Protein AF-A0A178Y9Q8-F1 (afdb_monomer)

Organism: Sinorhizobium saheli (NCBI:txid36856)

Nearest PDB structures (foldseek):
  1qlr-assembly2_D  TM=2.388E-01  e=1.045E-02  Homo sapiens
  2j71-assembly1_A  TM=4.872E-01  e=4.968E+00  Thermotoga maritima
  4hwu-assembly1_A  TM=3.521E-01  e=2.590E+00  Mus musculus
  6nnx-assembly1_A  TM=2.431E-01  e=9.042E-01  Homo sapiens
  6ej5-assembly1_A  TM=3.768E-01  e=6.711E+00  Homo sapiens

Foldseek 3Di:
DDWDWADQEQQKIWTWADDDPFWTKIFIDGPPDPQDFDPDQVQKWKWFAAQQRDTHTWHWACDPDRRMITTGDDNVRGFKMWMWGDDVPDIGIAMDGDPPHDAFDFDAAPVRKTWFDDPQQWIWGWDDPDQQKIKTFIDHVNHGDFDDDQVQKWKWFAARDGHPHRIDTWDWDDDPDRRIIMTGDNDRHGQWMWMWGDDPPDIGIGIHGID

Structure (mmCIF, N/CA/C/O backbone):
data_AF-A0A178Y9Q8-F1
#
_entry.id   AF-A0A178Y9Q8-F1
#
loop_
_atom_site.group_PDB
_atom_site.id
_atom_site.type_symbol
_atom_site.label_atom_id
_atom_site.label_alt_id
_atom_site.label_comp_id
_atom_site.label_asym_id
_atom_site.label_entity_id
_atom_site.label_seq_id
_atom_site.pdbx_PDB_ins_code
_atom_site.Cartn_x
_atom_site.Cartn_y
_atom_site.Cartn_z
_atom_site.occupancy
_atom_site.B_iso_or_equiv
_atom_site.auth_seq_id
_atom_site.auth_comp_id
_atom_site.auth_asym_id
_atom_site.auth_atom_id
_atom_site.pdbx_PDB_model_num
ATOM 1 N N . MET A 1 1 ? -2.938 6.618 -23.679 1.00 42.50 1 MET A N 1
ATOM 2 C CA . MET A 1 1 ? -2.858 5.690 -22.530 1.00 42.50 1 MET A CA 1
ATOM 3 C C . MET A 1 1 ? -2.325 6.488 -21.360 1.00 42.50 1 MET A C 1
ATOM 5 O O . MET A 1 1 ? -1.328 7.168 -21.557 1.00 42.50 1 MET A O 1
ATOM 9 N N . ASN A 1 2 ? -2.985 6.465 -20.202 1.00 46.91 2 ASN A N 1
ATOM 10 C CA . ASN A 1 2 ? -2.435 7.094 -19.000 1.00 46.91 2 ASN A CA 1
ATOM 11 C C . ASN A 1 2 ? -1.250 6.248 -18.526 1.00 46.91 2 ASN A C 1
ATOM 13 O O . ASN A 1 2 ? -1.445 5.145 -18.024 1.00 46.91 2 ASN A O 1
ATOM 17 N N . THR A 1 3 ? -0.034 6.738 -18.738 1.00 58.59 3 THR A N 1
ATOM 18 C CA . THR A 1 3 ? 1.167 6.210 -18.090 1.00 58.59 3 THR A CA 1
ATOM 19 C C . THR A 1 3 ? 1.149 6.661 -16.639 1.00 58.59 3 THR A C 1
ATOM 21 O O . THR A 1 3 ? 1.104 7.857 -16.351 1.00 58.59 3 THR A O 1
ATOM 24 N N . GLN A 1 4 ? 1.136 5.703 -15.720 1.00 75.06 4 GLN A N 1
ATOM 25 C CA . GLN A 1 4 ? 1.313 5.989 -14.306 1.00 75.06 4 GLN A CA 1
ATOM 26 C C . GLN A 1 4 ? 2.808 6.148 -14.042 1.00 75.06 4 GLN A C 1
ATOM 28 O O . GLN A 1 4 ? 3.559 5.189 -14.218 1.00 75.06 4 GLN A O 1
ATOM 33 N N . SER A 1 5 ? 3.205 7.354 -13.637 1.00 83.19 5 SER A N 1
ATOM 34 C CA . SER A 1 5 ? 4.585 7.685 -13.290 1.00 83.19 5 SER A CA 1
ATOM 35 C C . SER A 1 5 ? 4.768 7.662 -11.778 1.00 83.19 5 SER A C 1
ATOM 37 O O . SER A 1 5 ? 3.952 8.215 -11.037 1.00 83.19 5 SER A O 1
ATOM 39 N N . ILE A 1 6 ? 5.824 7.004 -11.314 1.00 84.81 6 ILE A N 1
ATOM 40 C CA . ILE A 1 6 ? 6.160 6.838 -9.903 1.00 84.81 6 ILE A CA 1
ATOM 41 C C . ILE A 1 6 ? 7.534 7.464 -9.672 1.00 84.81 6 ILE A C 1
ATOM 43 O O . ILE A 1 6 ? 8.532 7.012 -10.229 1.00 84.81 6 ILE A O 1
ATOM 47 N N . HIS A 1 7 ? 7.593 8.499 -8.834 1.00 85.38 7 HIS A N 1
ATOM 48 C CA . HIS A 1 7 ? 8.855 9.130 -8.457 1.00 85.38 7 HIS A CA 1
ATOM 49 C C . HIS A 1 7 ? 9.589 8.265 -7.426 1.00 85.38 7 HIS A C 1
ATOM 51 O O . HIS A 1 7 ? 9.136 8.094 -6.289 1.00 85.38 7 HIS A O 1
ATOM 57 N N . MET A 1 8 ? 10.749 7.734 -7.802 1.00 84.25 8 MET A N 1
ATOM 58 C CA . MET A 1 8 ? 11.536 6.828 -6.962 1.00 84.25 8 MET A CA 1
ATOM 59 C C . MET A 1 8 ? 12.493 7.559 -6.016 1.00 84.25 8 MET A C 1
ATOM 61 O O . MET A 1 8 ? 12.967 6.951 -5.066 1.00 84.25 8 MET A O 1
ATOM 65 N N . GLY A 1 9 ? 12.703 8.865 -6.194 1.00 78.31 9 GLY A N 1
ATOM 66 C CA . GLY A 1 9 ? 13.674 9.656 -5.427 1.00 78.31 9 GLY A CA 1
ATOM 67 C C . GLY A 1 9 ? 14.801 10.161 -6.327 1.00 78.31 9 GLY A C 1
ATOM 68 O O . GLY A 1 9 ? 15.034 9.594 -7.389 1.00 78.31 9 GLY A O 1
ATOM 69 N N . HIS A 1 10 ? 15.477 11.244 -5.928 1.00 76.31 10 HIS A N 1
ATOM 70 C CA . HIS A 1 10 ? 16.664 11.779 -6.622 1.00 76.31 10 HIS A CA 1
ATOM 71 C C . HIS A 1 10 ? 16.493 12.008 -8.142 1.00 76.31 10 HIS A C 1
ATOM 73 O O . HIS A 1 10 ? 17.442 11.867 -8.905 1.00 76.31 10 HIS A O 1
ATOM 79 N N . GLY A 1 11 ? 15.279 12.344 -8.595 1.00 79.25 11 GLY A N 1
ATOM 80 C CA . GLY A 1 11 ? 14.977 12.555 -10.014 1.00 79.25 11 GLY A CA 1
ATOM 81 C C . GLY A 1 11 ? 14.819 11.278 -10.850 1.00 79.25 11 GLY A C 1
ATOM 82 O O . GLY A 1 11 ? 14.641 11.396 -12.062 1.00 79.25 11 GLY A O 1
ATOM 83 N N . GLN A 1 12 ? 14.860 10.086 -10.237 1.00 86.62 12 GLN A N 1
ATOM 84 C CA . GLN A 1 12 ? 14.529 8.821 -10.893 1.00 86.62 12 GLN A CA 1
ATOM 85 C C . GLN A 1 12 ? 13.007 8.627 -10.944 1.00 86.62 12 GLN A C 1
ATOM 87 O O . GLN A 1 12 ? 12.313 8.734 -9.928 1.00 86.62 12 GLN A O 1
ATOM 92 N N . MET A 1 13 ? 12.503 8.277 -12.124 1.00 89.50 13 MET A N 1
ATOM 93 C CA . MET A 1 13 ? 11.100 7.975 -12.386 1.00 89.50 13 MET A CA 1
ATOM 94 C C . MET A 1 13 ? 10.949 6.542 -12.884 1.00 89.50 13 MET A C 1
ATOM 96 O O . MET A 1 13 ? 11.817 6.015 -13.587 1.00 89.50 13 MET A O 1
ATOM 100 N N . VAL A 1 14 ? 9.821 5.931 -12.539 1.00 91.25 14 VAL A N 1
ATOM 101 C CA . VAL A 1 14 ? 9.381 4.653 -13.090 1.00 91.25 14 VAL A CA 1
ATOM 102 C C . VAL A 1 14 ? 8.002 4.821 -13.699 1.00 91.25 14 VAL A C 1
ATOM 104 O O . VAL A 1 14 ? 7.041 5.131 -12.997 1.00 91.25 14 VAL A O 1
ATOM 107 N N . ASP A 1 15 ? 7.902 4.576 -14.998 1.00 91.38 15 ASP A N 1
ATOM 108 C CA . ASP A 1 15 ? 6.649 4.609 -15.738 1.00 91.38 15 ASP A CA 1
ATOM 109 C C . ASP A 1 15 ? 6.182 3.191 -16.046 1.00 91.38 15 ASP A C 1
ATOM 111 O O . ASP A 1 15 ? 6.948 2.361 -16.539 1.00 91.38 15 ASP A O 1
ATOM 115 N N . ILE A 1 16 ? 4.903 2.913 -15.808 1.00 89.19 16 ILE A N 1
ATOM 116 C CA . ILE A 1 16 ? 4.306 1.652 -16.249 1.00 89.19 16 ILE A CA 1
ATOM 117 C C . ILE A 1 16 ? 3.908 1.783 -17.723 1.00 89.19 16 ILE A C 1
ATOM 119 O O . ILE A 1 16 ? 3.068 2.616 -18.078 1.00 89.19 16 ILE A O 1
ATOM 123 N N . VAL A 1 17 ? 4.506 0.957 -18.583 1.00 86.31 17 VAL A N 1
ATOM 124 C CA . VAL A 1 17 ? 4.325 0.973 -20.042 1.00 86.31 17 VAL A CA 1
ATOM 125 C C . VAL A 1 17 ? 3.986 -0.422 -20.576 1.00 86.31 17 VAL A C 1
ATOM 127 O O . VAL A 1 17 ? 4.225 -1.432 -19.924 1.00 86.31 17 VAL A O 1
ATOM 130 N N . GLY A 1 18 ? 3.401 -0.497 -21.776 1.00 75.06 18 GLY A N 1
ATOM 131 C CA . GLY A 1 18 ? 3.222 -1.775 -22.481 1.00 75.06 18 GLY A CA 1
ATOM 132 C C . GLY A 1 18 ? 2.390 -2.817 -21.723 1.00 75.06 18 GLY A C 1
ATOM 133 O O . GLY A 1 18 ? 2.792 -3.973 -21.631 1.00 75.06 18 GLY A O 1
ATOM 134 N N . VAL A 1 19 ? 1.244 -2.417 -21.161 1.00 74.56 19 VAL A N 1
ATOM 135 C CA . VAL A 1 19 ? 0.346 -3.329 -20.435 1.00 74.56 19 VAL A CA 1
ATOM 136 C C . VAL A 1 19 ? -0.296 -4.316 -21.413 1.00 74.56 19 VAL A C 1
ATOM 138 O O . VAL A 1 19 ? -1.005 -3.926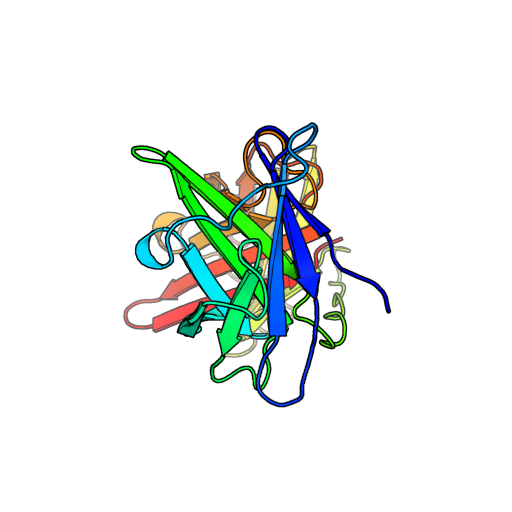 -22.340 1.00 74.56 19 VAL A O 1
ATOM 141 N N . THR A 1 20 ? -0.056 -5.602 -21.189 1.00 68.75 20 THR A N 1
ATOM 142 C CA . THR A 1 20 ? -0.650 -6.730 -21.913 1.00 68.75 20 THR A CA 1
ATOM 143 C C . THR A 1 20 ? -1.410 -7.619 -20.933 1.00 68.75 20 THR A C 1
ATOM 145 O O . THR A 1 20 ? -1.208 -7.531 -19.724 1.00 68.75 20 THR A O 1
ATOM 148 N N . GLY A 1 21 ? -2.244 -8.535 -21.432 1.00 65.44 21 GLY A N 1
ATOM 149 C CA . GLY A 1 21 ? -2.950 -9.491 -20.567 1.00 65.44 21 GLY A CA 1
ATOM 150 C C . GLY A 1 21 ? -2.032 -10.410 -19.742 1.00 65.44 21 GLY A C 1
ATOM 151 O O . GLY A 1 21 ? -2.501 -11.031 -18.800 1.00 65.44 21 GLY A O 1
ATOM 152 N N . SER A 1 22 ? -0.737 -10.496 -20.071 1.00 70.94 22 SER A N 1
ATOM 153 C CA . SER A 1 22 ? 0.244 -11.364 -19.398 1.00 70.94 22 SER A CA 1
ATOM 154 C C . SER A 1 22 ? 1.296 -10.623 -18.560 1.00 70.94 22 SER A C 1
ATOM 156 O O . SER A 1 22 ? 2.230 -11.252 -18.061 1.00 70.94 22 SER A O 1
ATOM 158 N N . GLY A 1 23 ? 1.210 -9.294 -18.454 1.00 86.19 23 GLY A N 1
ATOM 159 C CA . GLY A 1 23 ? 2.197 -8.480 -17.744 1.00 86.19 23 GLY A CA 1
ATOM 160 C C . GLY A 1 23 ? 2.348 -7.076 -18.320 1.00 86.19 23 GLY A C 1
ATOM 161 O O . GLY A 1 23 ? 1.617 -6.672 -19.223 1.00 86.19 23 GLY A O 1
ATOM 162 N N . PHE A 1 24 ? 3.320 -6.334 -17.811 1.00 90.81 24 PHE A N 1
ATOM 163 C CA . PHE A 1 24 ? 3.614 -4.958 -18.215 1.00 90.81 24 PHE A CA 1
ATOM 164 C C . PHE A 1 24 ? 5.124 -4.718 -18.181 1.00 90.81 24 PHE A C 1
ATOM 166 O O . PHE A 1 24 ? 5.878 -5.523 -17.636 1.00 90.81 24 PHE A O 1
ATOM 173 N N . GLU A 1 25 ? 5.581 -3.615 -18.759 1.00 93.56 25 GLU A N 1
ATOM 174 C CA . GLU A 1 25 ? 6.957 -3.155 -18.615 1.00 93.56 25 GLU A CA 1
ATOM 175 C C . GLU A 1 25 ? 7.029 -1.958 -17.665 1.00 93.56 25 GLU A C 1
ATOM 177 O O . GLU A 1 25 ? 6.110 -1.143 -17.575 1.00 93.56 25 GLU A O 1
ATOM 182 N N . LEU A 1 26 ? 8.144 -1.851 -16.951 1.00 94.31 26 LEU A N 1
ATOM 183 C CA . LEU A 1 26 ? 8.523 -0.651 -16.219 1.00 94.31 26 LEU A CA 1
ATOM 184 C C . LEU A 1 26 ? 9.637 0.037 -16.999 1.00 94.31 26 LEU A C 1
ATOM 186 O O . LEU A 1 26 ? 10.666 -0.584 -17.268 1.00 94.31 26 LEU A O 1
ATOM 190 N N . ALA A 1 27 ? 9.432 1.298 -17.361 1.00 94.50 27 ALA A N 1
ATOM 191 C CA . ALA A 1 27 ? 10.447 2.150 -17.961 1.00 94.50 27 ALA A CA 1
ATOM 192 C C . ALA A 1 27 ? 11.082 3.028 -16.882 1.00 94.50 27 ALA A C 1
ATOM 194 O O . ALA A 1 27 ? 10.385 3.762 -16.187 1.00 94.50 27 ALA A O 1
ATOM 195 N N . PHE A 1 28 ? 12.402 2.950 -16.756 1.00 94.06 28 PHE A N 1
ATOM 196 C CA . PHE A 1 28 ? 13.183 3.771 -15.842 1.00 94.06 28 PHE A CA 1
ATOM 197 C C . PHE A 1 28 ? 13.736 4.987 -16.577 1.00 94.06 28 PHE A C 1
ATOM 199 O O . PHE A 1 28 ? 14.250 4.873 -17.692 1.00 94.06 28 PHE A O 1
ATOM 206 N N . SER A 1 29 ? 13.676 6.145 -15.932 1.00 93.19 29 SER A N 1
ATOM 207 C CA . SER A 1 29 ? 14.315 7.367 -16.415 1.00 93.19 29 SER A CA 1
ATOM 208 C C . SER A 1 29 ? 14.894 8.178 -15.259 1.00 93.19 29 SER A C 1
ATOM 210 O O . SER A 1 29 ? 14.502 7.998 -14.107 1.00 93.19 29 SER A O 1
ATOM 212 N N . GLU A 1 30 ? 15.845 9.063 -15.557 1.00 90.75 30 GLU A N 1
ATOM 213 C CA . GLU A 1 30 ? 16.401 10.015 -14.595 1.00 90.75 30 GLU A CA 1
ATOM 214 C C . GLU A 1 30 ? 16.537 11.388 -15.262 1.00 90.75 30 GLU A C 1
ATOM 216 O O . GLU A 1 30 ? 16.978 11.498 -16.412 1.00 90.75 30 GLU A O 1
ATOM 221 N N . ALA A 1 31 ? 16.138 12.445 -14.553 1.00 86.25 31 ALA A N 1
ATOM 222 C CA . ALA A 1 31 ? 16.206 13.809 -15.065 1.00 86.25 31 ALA A CA 1
ATOM 223 C C . ALA A 1 31 ? 17.629 14.162 -15.543 1.00 86.25 31 ALA A C 1
ATOM 225 O O . ALA A 1 31 ? 18.609 14.008 -14.819 1.00 86.25 31 ALA A O 1
ATOM 226 N N . GLY A 1 32 ? 17.744 14.642 -16.785 1.00 87.44 32 GLY A N 1
ATOM 227 C CA . GLY A 1 32 ? 19.031 15.003 -17.389 1.00 87.44 32 GLY A CA 1
ATOM 228 C C . GLY A 1 32 ? 19.868 13.828 -17.914 1.00 87.44 32 GLY A C 1
ATOM 229 O O . GLY A 1 32 ? 20.969 14.068 -18.404 1.00 87.44 32 GLY A O 1
ATOM 230 N N . LYS A 1 33 ? 19.367 12.582 -17.870 1.00 89.75 33 LYS A N 1
ATOM 231 C CA . LYS A 1 33 ? 20.049 11.394 -18.419 1.00 89.75 33 LYS A CA 1
ATOM 232 C C . LYS A 1 33 ? 19.222 10.732 -19.534 1.00 89.75 33 LYS A C 1
ATOM 234 O O . LYS A 1 33 ? 18.407 9.857 -19.247 1.00 89.75 33 LYS A O 1
ATOM 239 N N . PRO A 1 34 ? 19.416 11.119 -20.810 1.00 85.12 34 PRO A N 1
ATOM 240 C CA . PRO A 1 34 ? 18.624 10.592 -21.927 1.00 85.12 34 PRO A CA 1
ATOM 241 C C . PRO A 1 34 ? 18.887 9.106 -22.229 1.00 85.12 34 PRO A C 1
ATOM 243 O O . PRO A 1 34 ? 17.964 8.402 -22.628 1.00 85.12 34 PRO A O 1
ATOM 246 N N . ASP A 1 35 ? 20.102 8.612 -21.976 1.00 90.31 35 ASP A N 1
ATOM 247 C CA . ASP A 1 35 ? 20.508 7.219 -22.234 1.00 90.31 35 ASP A CA 1
ATOM 248 C C . ASP A 1 35 ? 20.466 6.353 -20.964 1.00 90.31 35 ASP A C 1
ATOM 250 O O . ASP A 1 35 ? 21.315 5.486 -20.744 1.00 90.31 35 ASP A O 1
ATOM 254 N N . TYR A 1 36 ? 19.504 6.624 -20.077 1.00 91.69 36 TYR A N 1
ATOM 255 C CA . TYR A 1 36 ? 19.373 5.893 -18.820 1.00 91.69 36 TYR A CA 1
ATOM 256 C C . TYR A 1 36 ? 19.137 4.395 -19.065 1.00 91.69 36 TYR A C 1
ATOM 258 O O . TYR A 1 36 ? 18.334 4.005 -19.913 1.00 91.69 36 TYR A O 1
ATOM 266 N N . VAL A 1 37 ? 19.817 3.547 -18.297 1.00 93.75 37 VAL A N 1
ATOM 267 C CA . VAL A 1 37 ? 19.651 2.088 -18.330 1.00 93.75 37 VAL A CA 1
ATOM 268 C C . VAL A 1 37 ? 18.922 1.673 -17.062 1.00 93.75 37 VAL A C 1
ATOM 270 O O . VAL A 1 37 ? 19.176 2.228 -15.994 1.00 93.75 37 VAL A O 1
ATOM 273 N N . ALA A 1 38 ? 18.008 0.708 -17.172 1.00 93.44 38 ALA A N 1
ATOM 274 C CA . ALA A 1 38 ? 17.328 0.178 -16.000 1.00 93.44 38 ALA A CA 1
ATOM 275 C C . ALA A 1 38 ? 18.352 -0.374 -14.988 1.00 93.44 38 ALA A C 1
ATOM 277 O O . ALA A 1 38 ? 19.389 -0.906 -15.404 1.00 93.44 38 ALA A O 1
ATOM 278 N N . PRO A 1 39 ? 18.069 -0.293 -13.675 1.00 93.12 39 PRO A N 1
ATOM 279 C CA . PRO A 1 39 ? 18.899 -0.946 -12.673 1.00 93.12 39 PRO A CA 1
ATOM 280 C C . PRO A 1 39 ? 19.085 -2.448 -12.968 1.00 93.12 39 PRO A C 1
ATOM 282 O O . PRO A 1 39 ? 18.230 -3.063 -13.622 1.00 93.12 39 PRO A O 1
ATOM 285 N N . PRO A 1 40 ? 20.180 -3.063 -12.487 1.00 94.50 40 PRO A N 1
ATOM 286 C CA . PRO A 1 40 ? 20.350 -4.511 -12.496 1.00 94.50 40 PRO A CA 1
ATOM 287 C C . PRO A 1 40 ? 19.096 -5.251 -12.005 1.00 94.50 40 PRO A C 1
ATOM 289 O O . PRO A 1 40 ? 18.426 -4.830 -11.064 1.00 94.50 40 PRO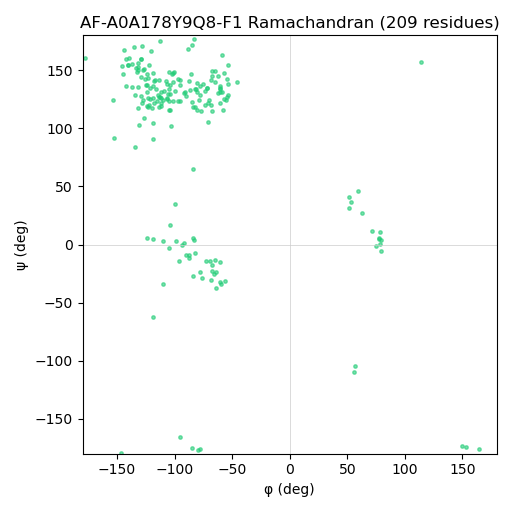 A O 1
ATOM 292 N N . LEU A 1 41 ? 18.753 -6.370 -12.652 1.00 95.56 41 LEU A N 1
ATOM 293 C CA . LEU A 1 41 ? 17.501 -7.089 -12.365 1.00 95.56 41 LEU A CA 1
ATOM 294 C C . LEU A 1 41 ? 17.426 -7.580 -10.912 1.00 95.56 41 LEU A C 1
ATOM 296 O O . LEU A 1 41 ? 16.350 -7.627 -10.321 1.00 95.56 41 LEU A O 1
ATOM 300 N N . ASP A 1 42 ? 18.566 -7.927 -10.325 1.00 94.19 42 ASP A N 1
ATOM 301 C CA . ASP A 1 42 ? 18.702 -8.348 -8.935 1.00 94.19 42 ASP A CA 1
ATOM 302 C C . ASP A 1 42 ? 18.547 -7.198 -7.927 1.00 94.19 42 ASP A C 1
ATOM 304 O O . ASP A 1 42 ? 18.254 -7.471 -6.759 1.00 94.19 42 ASP A O 1
ATOM 308 N N . GLU A 1 43 ? 18.606 -5.942 -8.374 1.00 94.44 43 GLU A N 1
ATOM 309 C CA . GLU A 1 43 ? 18.299 -4.741 -7.587 1.00 94.44 43 GLU A CA 1
ATOM 310 C C . GLU A 1 43 ? 16.821 -4.329 -7.661 1.00 94.44 43 GLU A C 1
ATOM 312 O O . GLU A 1 43 ? 16.382 -3.467 -6.901 1.00 94.44 43 GLU A O 1
ATOM 317 N N . ILE A 1 44 ? 16.027 -4.947 -8.538 1.00 95.38 44 ILE A N 1
ATOM 318 C CA . ILE A 1 44 ? 14.615 -4.604 -8.722 1.00 95.38 44 ILE A CA 1
ATOM 319 C C . ILE A 1 44 ? 13.740 -5.685 -8.088 1.00 95.38 44 ILE A C 1
ATOM 321 O O . ILE A 1 44 ? 13.894 -6.884 -8.335 1.00 95.38 44 ILE A O 1
ATOM 325 N N . ARG A 1 45 ? 12.785 -5.272 -7.258 1.00 95.69 45 ARG A N 1
ATOM 326 C CA . ARG A 1 45 ? 11.690 -6.125 -6.782 1.00 95.69 45 ARG A CA 1
ATOM 327 C C . ARG A 1 45 ? 10.371 -5.458 -7.106 1.00 95.69 45 ARG A C 1
ATOM 329 O O . ARG A 1 45 ? 10.224 -4.247 -6.939 1.00 95.69 45 ARG A O 1
ATOM 336 N N . VAL A 1 46 ? 9.425 -6.259 -7.572 1.00 95.31 46 VAL A N 1
ATOM 337 C CA . VAL A 1 46 ? 8.089 -5.795 -7.910 1.00 95.31 46 VAL A CA 1
ATOM 338 C C . VAL A 1 46 ? 7.090 -6.774 -7.323 1.00 95.31 46 VAL A C 1
ATOM 340 O O . VAL A 1 46 ? 7.210 -7.971 -7.563 1.00 95.31 46 VAL A O 1
ATOM 343 N N . ASP A 1 47 ? 6.107 -6.265 -6.589 1.00 94.38 47 ASP A N 1
ATOM 344 C CA . ASP A 1 47 ? 5.055 -7.074 -5.986 1.00 94.38 47 ASP A CA 1
ATOM 345 C C . ASP A 1 47 ? 3.677 -6.574 -6.427 1.00 94.38 47 ASP A C 1
ATOM 347 O O . ASP A 1 47 ? 3.408 -5.368 -6.428 1.00 94.38 47 ASP A O 1
ATOM 351 N N . ALA A 1 48 ? 2.783 -7.500 -6.758 1.00 92.44 48 ALA A N 1
ATOM 352 C CA . ALA A 1 48 ? 1.356 -7.233 -6.824 1.00 92.44 48 ALA A CA 1
ATOM 353 C C . ALA A 1 48 ? 0.767 -7.285 -5.410 1.00 92.44 48 ALA A C 1
ATOM 355 O O . ALA A 1 48 ? 1.126 -8.141 -4.605 1.00 92.44 48 ALA A O 1
ATOM 356 N N . ILE A 1 49 ? -0.141 -6.366 -5.103 1.00 89.62 49 ILE A N 1
ATOM 357 C CA . ILE A 1 49 ? -0.844 -6.306 -3.823 1.00 89.62 49 ILE A CA 1
ATOM 358 C C . ILE A 1 49 ? -2.337 -6.388 -4.114 1.00 89.62 49 ILE A C 1
ATOM 360 O O . ILE A 1 49 ? -2.864 -5.541 -4.841 1.00 89.62 49 ILE A O 1
ATOM 364 N N . ASP A 1 50 ? -3.009 -7.402 -3.577 1.00 88.00 50 ASP A N 1
ATOM 365 C CA . ASP A 1 50 ? -4.448 -7.606 -3.775 1.00 88.00 50 ASP A CA 1
ATOM 366 C C . ASP A 1 50 ? -5.317 -6.709 -2.872 1.00 88.00 50 ASP A C 1
ATOM 368 O O . ASP A 1 50 ? -4.824 -5.831 -2.158 1.00 88.00 50 ASP A O 1
ATOM 372 N N . ASP A 1 51 ? -6.637 -6.884 -2.942 1.00 82.25 51 ASP A N 1
ATOM 373 C CA . ASP A 1 51 ? -7.611 -6.127 -2.145 1.00 82.25 51 ASP A CA 1
ATOM 374 C C . ASP A 1 51 ? -7.555 -6.432 -0.640 1.00 82.25 51 ASP A C 1
ATOM 376 O O . ASP A 1 51 ? -7.913 -5.583 0.181 1.00 82.25 51 ASP A O 1
ATOM 380 N N . LYS A 1 52 ? -7.039 -7.603 -0.265 1.00 81.75 52 LYS A N 1
ATOM 381 C CA . LYS A 1 52 ? -6.723 -7.965 1.117 1.00 81.75 52 LYS A CA 1
ATOM 382 C C . LYS A 1 52 ? -5.367 -7.414 1.543 1.00 81.75 52 LYS A C 1
ATOM 384 O O . LYS A 1 52 ? -5.039 -7.460 2.716 1.00 81.75 52 LYS A O 1
ATOM 389 N N . GLY A 1 53 ? -4.576 -6.836 0.647 1.00 80.75 53 GLY A N 1
ATOM 390 C CA . GLY A 1 53 ? -3.241 -6.349 0.969 1.00 80.75 53 GLY A CA 1
ATOM 391 C C . GLY A 1 53 ? -2.182 -7.451 1.045 1.00 80.75 53 GLY A C 1
ATOM 392 O O . GLY A 1 53 ? -1.071 -7.161 1.491 1.00 80.75 53 GLY A O 1
ATOM 393 N N . SER A 1 54 ? -2.493 -8.678 0.613 1.00 85.88 54 SER A N 1
ATOM 394 C CA . SER A 1 54 ? -1.501 -9.744 0.483 1.00 85.88 54 SER A CA 1
ATOM 395 C C . SER A 1 54 ? -0.531 -9.419 -0.650 1.00 85.88 54 SER A C 1
ATOM 397 O O . SER A 1 54 ? -0.912 -8.857 -1.678 1.00 85.88 54 SER A O 1
ATOM 399 N N . VAL A 1 55 ? 0.743 -9.742 -0.429 1.00 88.69 55 VAL A N 1
ATOM 400 C CA . VAL A 1 55 ? 1.854 -9.389 -1.316 1.00 88.69 55 VAL A CA 1
ATOM 401 C C . VAL A 1 55 ? 2.241 -10.605 -2.150 1.00 88.69 55 VAL A C 1
ATOM 403 O O . VAL A 1 55 ? 2.591 -11.649 -1.605 1.00 88.69 55 VAL A O 1
ATOM 406 N N . HIS A 1 56 ? 2.219 -10.443 -3.469 1.00 91.19 56 HIS A N 1
ATOM 407 C CA . HIS A 1 56 ? 2.507 -11.481 -4.453 1.00 91.19 56 HIS A CA 1
ATOM 408 C C . HIS A 1 56 ? 3.720 -11.057 -5.292 1.00 91.19 56 HIS A C 1
ATOM 410 O O . HIS A 1 56 ? 3.586 -10.176 -6.149 1.00 91.19 56 HIS A O 1
ATOM 416 N N . PRO A 1 57 ? 4.912 -11.637 -5.058 1.00 94.12 57 PRO A N 1
ATOM 417 C CA . PRO A 1 57 ? 6.109 -11.286 -5.812 1.00 94.12 57 PRO A CA 1
ATOM 418 C C . PRO A 1 57 ? 5.940 -11.559 -7.308 1.00 94.12 57 PRO A C 1
ATOM 420 O O . PRO A 1 57 ? 5.490 -12.632 -7.714 1.00 94.12 57 PRO A O 1
ATOM 423 N N . LEU A 1 58 ? 6.341 -10.596 -8.134 1.00 94.50 58 LEU A N 1
ATOM 424 C CA . LEU A 1 58 ? 6.328 -10.705 -9.589 1.00 94.50 58 LEU A CA 1
ATOM 425 C C . LEU A 1 58 ? 7.739 -10.983 -10.114 1.00 94.50 58 LEU A C 1
ATOM 427 O O . LEU A 1 58 ? 8.746 -10.510 -9.582 1.00 94.50 58 LEU A O 1
ATOM 431 N N . ALA A 1 59 ? 7.815 -11.743 -11.201 1.00 95.06 59 ALA A N 1
ATOM 432 C CA . ALA A 1 59 ? 9.055 -11.988 -11.913 1.00 95.06 59 ALA A CA 1
ATOM 433 C C . ALA A 1 59 ? 9.469 -10.735 -12.692 1.00 95.06 59 ALA A C 1
ATOM 435 O O . ALA A 1 59 ? 8.670 -10.163 -13.437 1.00 95.06 59 ALA A O 1
ATOM 436 N N . VAL A 1 60 ? 10.739 -10.351 -12.557 1.00 96.50 60 VAL A N 1
ATOM 437 C CA . VAL A 1 60 ? 11.347 -9.224 -13.270 1.00 96.50 60 VAL A CA 1
ATOM 438 C C . VAL A 1 60 ? 12.397 -9.765 -14.233 1.00 96.50 60 VAL A C 1
ATOM 440 O O . VAL A 1 60 ? 13.280 -10.531 -13.852 1.00 96.50 60 VAL A O 1
ATOM 443 N N . THR A 1 61 ? 12.292 -9.383 -15.501 1.00 95.94 61 THR A N 1
ATOM 444 C CA . THR A 1 61 ? 13.196 -9.812 -16.577 1.00 95.94 61 THR A CA 1
ATOM 445 C C . THR A 1 61 ? 13.596 -8.620 -17.440 1.00 95.94 61 THR A C 1
ATOM 447 O O . THR A 1 61 ? 13.043 -7.529 -17.302 1.00 95.94 61 THR A O 1
ATOM 450 N N . ARG A 1 62 ? 14.570 -8.797 -18.339 1.00 95.50 62 ARG A N 1
ATOM 451 C CA . ARG A 1 62 ? 14.961 -7.739 -19.280 1.00 95.50 62 ARG A CA 1
ATOM 452 C C . ARG A 1 62 ? 13.761 -7.330 -20.145 1.00 95.50 62 ARG A C 1
ATOM 454 O O . ARG A 1 62 ? 13.084 -8.198 -20.690 1.00 95.50 62 ARG A O 1
ATOM 461 N N . GLY A 1 63 ? 13.515 -6.027 -20.255 1.00 93.56 63 GLY A N 1
ATOM 462 C CA . GLY A 1 63 ? 12.446 -5.477 -21.086 1.00 93.56 63 GLY A CA 1
ATOM 463 C C . GLY A 1 63 ? 12.850 -5.298 -22.548 1.00 93.56 63 GLY A C 1
ATOM 464 O O . GLY A 1 63 ? 13.947 -5.671 -22.972 1.00 93.56 63 GLY A O 1
ATOM 465 N N . SER A 1 64 ? 11.945 -4.701 -23.319 1.00 92.56 64 SER A N 1
ATOM 466 C CA . SER A 1 64 ? 12.102 -4.429 -24.750 1.00 92.56 64 SER A CA 1
ATOM 467 C C . SER A 1 64 ? 13.232 -3.447 -25.096 1.00 92.56 64 SER A C 1
ATOM 469 O O . SER A 1 64 ? 13.760 -3.476 -26.208 1.00 92.56 64 SER A O 1
ATOM 471 N N . LYS A 1 65 ? 13.620 -2.583 -24.152 1.00 93.12 65 LYS A N 1
ATOM 472 C CA . LYS A 1 65 ? 14.671 -1.560 -24.273 1.00 93.12 65 LYS A CA 1
ATOM 473 C C . LYS A 1 65 ? 15.669 -1.633 -23.108 1.00 93.12 65 LYS A C 1
ATOM 475 O O . LYS A 1 65 ? 15.303 -2.111 -22.033 1.00 93.12 65 LYS A O 1
ATOM 480 N N . PRO A 1 66 ? 16.889 -1.075 -23.255 1.00 95.25 66 PRO A N 1
ATOM 481 C CA . PRO A 1 66 ? 17.861 -0.995 -22.157 1.00 95.25 66 PRO A CA 1
ATOM 482 C C . PRO A 1 66 ? 17.332 -0.289 -20.898 1.00 95.25 66 PRO A C 1
ATOM 484 O O . PRO A 1 66 ? 17.702 -0.651 -19.787 1.00 95.25 66 PRO A O 1
ATOM 487 N N . SER A 1 67 ? 16.438 0.688 -21.061 1.00 94.81 67 SER A N 1
ATOM 488 C CA . SER A 1 67 ? 15.810 1.436 -19.966 1.00 94.81 67 SER A CA 1
ATOM 489 C C . SER A 1 67 ? 14.598 0.737 -19.341 1.00 94.81 67 SER A C 1
ATOM 491 O O . SER A 1 67 ? 13.934 1.319 -18.487 1.00 94.81 67 SER A O 1
ATOM 493 N N . THR A 1 68 ? 14.266 -0.488 -19.759 1.00 95.25 68 THR A N 1
ATOM 494 C CA . THR A 1 68 ? 13.022 -1.163 -19.357 1.00 95.25 68 THR A CA 1
ATOM 495 C C . THR A 1 68 ? 13.251 -2.547 -18.766 1.00 95.25 68 THR A C 1
ATOM 497 O O . THR A 1 68 ? 14.162 -3.274 -19.171 1.00 95.25 68 THR A O 1
ATOM 500 N N . VAL A 1 69 ? 12.353 -2.949 -17.869 1.00 96.00 69 VAL A N 1
ATOM 501 C CA . VAL A 1 69 ? 12.219 -4.336 -17.399 1.00 96.00 69 VAL A CA 1
ATOM 502 C C . VAL A 1 69 ? 10.804 -4.838 -17.646 1.00 96.00 69 VAL A C 1
ATOM 504 O O . VAL A 1 69 ? 9.842 -4.085 -17.506 1.00 96.00 69 VAL A O 1
ATOM 507 N N . ALA A 1 70 ? 10.672 -6.112 -17.997 1.00 94.75 70 ALA A N 1
ATOM 508 C CA . ALA A 1 70 ? 9.384 -6.776 -18.125 1.00 94.75 70 ALA A CA 1
ATOM 509 C C . ALA A 1 70 ? 8.995 -7.426 -16.795 1.00 94.75 70 ALA A C 1
ATOM 511 O O . ALA A 1 70 ? 9.788 -8.160 -16.199 1.00 94.75 70 ALA A O 1
ATOM 512 N N . VAL A 1 71 ? 7.760 -7.179 -16.366 1.00 94.56 71 VAL A N 1
ATOM 513 C CA . VAL A 1 71 ? 7.171 -7.688 -15.127 1.00 94.56 71 VAL A CA 1
ATOM 514 C C . VAL A 1 71 ? 6.050 -8.667 -15.462 1.00 94.56 71 VAL A C 1
ATOM 516 O O . VAL A 1 71 ? 5.145 -8.352 -16.239 1.00 94.56 71 VAL A O 1
ATOM 519 N N . ARG A 1 72 ? 6.114 -9.873 -14.887 1.00 91.31 72 ARG A N 1
ATOM 520 C CA . ARG A 1 72 ? 5.157 -10.965 -15.132 1.00 91.31 72 ARG A CA 1
ATOM 521 C C . ARG A 1 72 ? 4.838 -11.726 -13.849 1.00 91.31 72 ARG A C 1
ATOM 523 O O . ARG A 1 72 ? 5.671 -11.803 -12.955 1.00 91.31 72 ARG A O 1
ATOM 530 N N . GLY A 1 73 ? 3.668 -12.349 -13.782 1.00 84.81 73 GLY A N 1
ATOM 531 C CA . GLY A 1 73 ? 3.270 -13.189 -12.650 1.00 84.81 73 GLY A CA 1
ATOM 532 C C . GLY A 1 73 ? 1.757 -13.243 -12.485 1.00 84.81 73 GLY A C 1
ATOM 533 O O . GLY A 1 73 ? 1.028 -12.713 -13.321 1.00 84.81 73 GLY A O 1
ATOM 534 N N . GLY A 1 74 ? 1.297 -13.891 -11.415 1.00 77.25 74 GLY A N 1
ATOM 535 C CA . GLY A 1 74 ? -0.113 -13.882 -11.039 1.00 77.25 74 GLY A CA 1
ATOM 536 C C . GLY A 1 74 ? -0.525 -12.482 -10.598 1.00 77.25 74 GLY A C 1
ATOM 537 O O . GLY A 1 74 ? -0.014 -11.968 -9.608 1.00 77.25 74 GLY A O 1
ATOM 538 N N . THR A 1 75 ? -1.419 -11.857 -11.357 1.00 76.81 75 THR A N 1
ATOM 539 C CA . THR A 1 75 ? -1.915 -10.497 -11.090 1.00 76.81 75 THR A CA 1
ATOM 540 C C . THR A 1 75 ? -3.420 -10.472 -10.849 1.00 76.81 75 THR A C 1
ATOM 542 O O . THR A 1 75 ? -4.016 -9.402 -10.733 1.00 76.81 75 THR A O 1
ATOM 545 N N . ASP A 1 76 ? -4.049 -11.644 -10.809 1.00 79.38 76 ASP A N 1
ATOM 546 C CA . ASP A 1 76 ? -5.483 -11.780 -10.604 1.00 79.38 76 ASP A CA 1
ATOM 547 C C . ASP A 1 76 ? -5.864 -11.184 -9.247 1.00 79.38 76 ASP A C 1
ATOM 549 O O . ASP A 1 76 ? -5.330 -11.559 -8.206 1.00 79.38 76 ASP A O 1
ATOM 553 N N . GLY A 1 77 ? -6.763 -10.199 -9.269 1.00 81.25 77 GLY A N 1
ATOM 554 C CA . GLY A 1 77 ? -7.190 -9.482 -8.066 1.00 81.25 77 GLY A CA 1
ATOM 555 C C . GLY A 1 77 ? -6.215 -8.411 -7.559 1.00 81.25 77 GLY A C 1
ATOM 556 O O . GLY A 1 77 ? -6.537 -7.738 -6.579 1.00 81.25 77 GLY A O 1
ATOM 557 N N . ALA A 1 78 ? -5.074 -8.190 -8.222 1.00 88.62 78 ALA A N 1
ATOM 558 C CA . ALA A 1 78 ? -4.132 -7.142 -7.842 1.00 88.62 78 ALA A CA 1
ATOM 559 C C . ALA A 1 78 ? -4.773 -5.748 -7.952 1.00 88.62 78 ALA A C 1
ATOM 561 O O . ALA A 1 78 ? -5.369 -5.375 -8.964 1.00 88.62 78 ALA A O 1
ATOM 562 N N . ARG A 1 79 ? -4.634 -4.956 -6.890 1.00 87.75 79 ARG A N 1
ATOM 563 C CA . ARG A 1 79 ? -5.146 -3.582 -6.786 1.00 87.75 79 ARG A CA 1
ATOM 564 C C . ARG A 1 79 ? -4.035 -2.558 -6.786 1.00 87.75 79 ARG A C 1
ATOM 566 O O . ARG A 1 79 ? -4.210 -1.452 -7.299 1.00 87.75 79 ARG A O 1
ATOM 573 N N . ARG A 1 80 ? -2.896 -2.915 -6.199 1.00 88.69 80 ARG A N 1
ATOM 574 C CA . ARG A 1 80 ? -1.746 -2.031 -6.053 1.00 88.69 80 ARG A CA 1
ATOM 575 C C . ARG A 1 80 ? -0.477 -2.738 -6.503 1.00 88.69 80 ARG A C 1
ATOM 577 O O . ARG A 1 80 ? -0.400 -3.962 -6.539 1.00 88.69 80 ARG A O 1
ATOM 584 N N . LEU A 1 81 ? 0.504 -1.940 -6.881 1.00 90.12 81 LEU A N 1
ATOM 585 C CA . LEU A 1 81 ? 1.831 -2.378 -7.278 1.00 90.12 81 LEU A CA 1
ATOM 586 C C . LEU A 1 81 ? 2.829 -1.816 -6.277 1.00 90.12 81 LEU A C 1
ATOM 588 O O . LEU A 1 81 ? 2.760 -0.625 -5.986 1.00 90.12 81 LEU A O 1
ATOM 592 N N . ARG A 1 82 ? 3.760 -2.630 -5.785 1.00 91.31 82 ARG A N 1
ATOM 593 C CA . ARG A 1 82 ? 4.927 -2.176 -5.027 1.00 91.31 82 ARG A CA 1
ATOM 594 C C . ARG A 1 82 ? 6.172 -2.353 -5.875 1.00 91.31 82 ARG A C 1
ATOM 596 O O . ARG A 1 82 ? 6.390 -3.420 -6.432 1.00 91.31 82 ARG A O 1
ATOM 603 N N . ILE A 1 83 ? 6.996 -1.318 -5.947 1.00 92.25 83 ILE A N 1
ATOM 604 C CA . ILE A 1 83 ? 8.285 -1.328 -6.631 1.00 92.25 83 ILE A CA 1
ATOM 605 C C . ILE A 1 83 ? 9.345 -0.981 -5.599 1.00 92.25 83 ILE A C 1
ATOM 607 O O . ILE A 1 83 ? 9.257 0.050 -4.929 1.00 92.25 83 ILE A O 1
ATOM 611 N N . LYS A 1 84 ? 10.348 -1.842 -5.470 1.00 91.94 84 LYS A N 1
ATOM 612 C CA . LYS A 1 84 ? 11.542 -1.592 -4.673 1.00 91.94 84 LYS A CA 1
ATOM 613 C C . LYS A 1 84 ? 12.758 -1.615 -5.586 1.00 91.94 84 LYS A C 1
ATOM 615 O O . LYS A 1 84 ? 12.982 -2.599 -6.286 1.00 91.94 84 LYS A O 1
ATOM 620 N N . VAL A 1 85 ? 13.541 -0.545 -5.536 1.00 91.12 85 VAL A N 1
ATOM 621 C CA . VAL A 1 85 ? 14.832 -0.439 -6.223 1.00 91.12 85 VAL A CA 1
ATOM 622 C C . VAL A 1 85 ? 15.917 -0.324 -5.163 1.00 91.12 85 VAL A C 1
ATOM 624 O O . VAL A 1 85 ? 15.836 0.533 -4.279 1.00 91.12 85 VAL A O 1
ATOM 627 N N . LEU A 1 86 ? 16.885 -1.233 -5.205 1.00 89.69 86 LEU A N 1
ATOM 628 C CA . LEU A 1 86 ? 18.060 -1.216 -4.346 1.00 89.69 86 LEU A CA 1
ATOM 629 C C . LEU A 1 86 ? 19.158 -0.361 -4.992 1.00 89.69 86 LEU A C 1
ATOM 631 O O . LEU A 1 86 ? 19.357 -0.401 -6.196 1.00 89.69 86 LEU A O 1
ATOM 635 N N . HIS A 1 87 ? 19.874 0.400 -4.172 1.00 82.50 87 HIS A N 1
ATOM 636 C CA . HIS A 1 87 ? 20.995 1.248 -4.563 1.00 82.50 87 HIS A CA 1
ATOM 637 C C . HIS A 1 87 ? 22.137 1.045 -3.565 1.00 82.50 87 HIS A C 1
ATOM 639 O O . HIS A 1 87 ? 22.274 1.779 -2.581 1.00 82.50 87 HIS A O 1
ATOM 645 N N . GLY A 1 88 ? 22.945 0.005 -3.781 1.00 80.69 88 GLY A N 1
ATOM 646 C CA . GLY A 1 88 ? 24.017 -0.364 -2.857 1.00 80.69 88 GLY A CA 1
ATOM 647 C C . GLY A 1 88 ? 23.493 -0.610 -1.435 1.00 80.69 88 GLY A C 1
ATOM 648 O O . GLY A 1 88 ? 22.889 -1.642 -1.163 1.00 80.69 88 GLY A O 1
ATOM 649 N N . SER A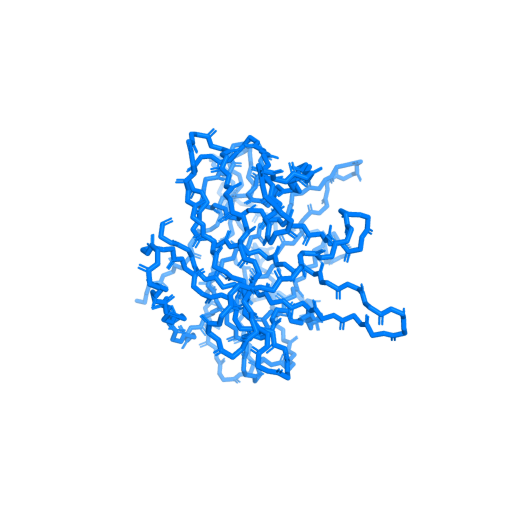 1 89 ? 23.729 0.338 -0.521 1.00 81.31 89 SER A N 1
ATOM 650 C CA . SER A 1 89 ? 23.353 0.239 0.898 1.00 81.31 89 SER A CA 1
ATOM 651 C C . SER A 1 89 ? 21.938 0.718 1.243 1.00 81.31 89 SER A C 1
ATOM 653 O O . SER A 1 89 ? 21.501 0.524 2.377 1.00 81.31 89 SER A O 1
ATOM 655 N N . HIS A 1 90 ? 21.217 1.351 0.315 1.00 83.81 90 HIS A N 1
ATOM 656 C CA . HIS A 1 90 ? 19.869 1.868 0.564 1.00 83.81 90 HIS A CA 1
ATOM 657 C C . HIS A 1 90 ? 18.875 1.388 -0.495 1.00 83.81 90 HIS A C 1
ATOM 659 O O . HIS A 1 90 ? 19.247 0.757 -1.480 1.00 83.81 90 HIS A O 1
ATOM 665 N N . PHE A 1 91 ? 17.586 1.638 -0.272 1.00 86.19 91 PHE A N 1
ATOM 666 C CA . PHE A 1 91 ? 16.536 1.275 -1.216 1.00 86.19 91 PHE A CA 1
ATOM 667 C C . PHE A 1 91 ? 15.408 2.300 -1.217 1.00 86.19 91 PHE A C 1
ATOM 669 O O . PHE A 1 91 ? 15.118 2.936 -0.202 1.00 86.19 91 PHE A O 1
ATOM 676 N N . HIS A 1 92 ? 14.719 2.392 -2.348 1.00 85.69 92 HIS A N 1
ATOM 677 C CA . HIS A 1 92 ? 13.484 3.143 -2.484 1.00 85.69 92 HIS A CA 1
ATOM 678 C C . HIS A 1 92 ? 12.330 2.176 -2.710 1.00 85.69 92 HIS A C 1
ATOM 680 O O . HIS A 1 92 ? 12.317 1.447 -3.697 1.00 85.69 92 HIS A O 1
ATOM 686 N N . THR A 1 93 ? 11.358 2.176 -1.796 1.00 86.94 93 THR A N 1
ATOM 687 C CA . THR A 1 93 ? 10.091 1.453 -1.964 1.00 86.94 93 THR A CA 1
ATOM 688 C C . THR A 1 93 ? 8.995 2.449 -2.301 1.00 86.94 93 THR A C 1
ATOM 690 O O . THR A 1 93 ? 8.831 3.456 -1.603 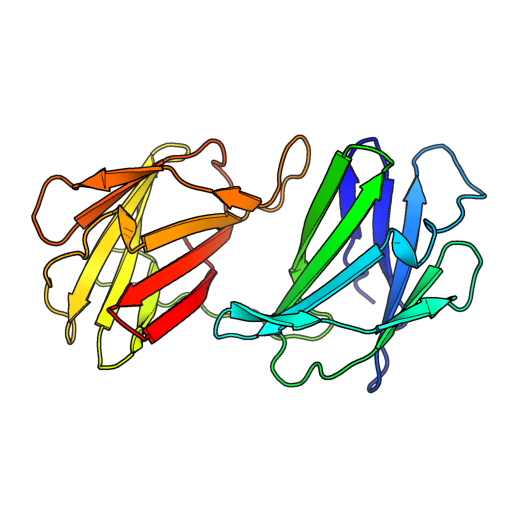1.00 86.94 93 THR A O 1
ATOM 693 N N . ARG A 1 94 ? 8.248 2.167 -3.363 1.00 87.19 94 ARG A N 1
ATOM 694 C CA . ARG A 1 94 ? 7.096 2.947 -3.801 1.00 87.19 94 ARG A CA 1
ATOM 695 C C . ARG A 1 94 ? 5.918 2.032 -4.085 1.00 87.19 94 ARG A C 1
ATOM 697 O O . ARG A 1 94 ? 6.102 0.880 -4.464 1.00 87.19 94 ARG A O 1
ATOM 704 N N . GLU A 1 95 ? 4.714 2.540 -3.886 1.00 87.50 95 GLU A N 1
ATOM 705 C CA . GLU A 1 95 ? 3.478 1.842 -4.190 1.00 87.50 95 GLU A CA 1
ATOM 706 C C . GLU A 1 95 ? 2.547 2.706 -5.041 1.00 87.50 95 GLU A C 1
ATOM 708 O O . GLU A 1 95 ? 2.434 3.913 -4.845 1.00 87.50 95 GLU A O 1
ATOM 713 N N . GLY A 1 96 ? 1.825 2.088 -5.964 1.00 84.94 96 GLY A N 1
ATOM 714 C CA . GLY A 1 96 ? 0.873 2.774 -6.829 1.00 84.94 96 GLY A CA 1
ATOM 715 C C . GLY A 1 96 ? -0.322 1.898 -7.168 1.00 84.94 96 GLY A C 1
ATOM 716 O O . GLY A 1 96 ? -0.409 0.759 -6.712 1.00 84.94 96 GLY A O 1
ATOM 717 N N . ALA A 1 97 ? -1.253 2.424 -7.963 1.00 86.25 97 ALA A N 1
ATOM 718 C CA . ALA A 1 97 ? -2.324 1.607 -8.521 1.00 86.25 97 ALA A CA 1
ATOM 719 C C . ALA A 1 97 ? -1.736 0.514 -9.425 1.00 86.25 97 ALA A C 1
ATOM 721 O O . ALA A 1 97 ? -0.715 0.722 -10.087 1.00 86.25 97 ALA A O 1
ATOM 722 N N . PHE A 1 98 ? -2.364 -0.658 -9.417 1.00 87.69 98 PHE A N 1
ATOM 723 C CA . PHE A 1 98 ? -2.025 -1.717 -10.354 1.00 87.69 98 PHE A CA 1
ATOM 724 C C . PHE A 1 98 ? -2.603 -1.376 -11.744 1.00 87.69 98 PHE A C 1
ATOM 726 O O . PHE A 1 98 ? -3.741 -0.899 -11.819 1.00 87.69 98 PHE A O 1
ATOM 733 N N . PRO A 1 99 ? -1.869 -1.588 -12.854 1.00 83.88 99 PRO A N 1
ATOM 734 C CA . PRO A 1 99 ? -2.343 -1.218 -14.187 1.00 83.88 99 PRO A CA 1
ATOM 735 C C . PRO A 1 99 ? -3.684 -1.863 -14.547 1.00 83.88 99 PRO A C 1
ATOM 737 O O . PRO A 1 99 ? -3.832 -3.080 -14.500 1.00 83.88 99 PRO A O 1
ATOM 740 N N . GLY A 1 100 ? -4.664 -1.041 -14.926 1.00 81.75 100 GLY A N 1
ATOM 741 C CA . GLY A 1 100 ? -6.005 -1.509 -15.295 1.00 81.75 100 GLY A CA 1
ATOM 742 C C . GLY A 1 100 ? -6.891 -1.932 -14.117 1.00 81.75 100 GLY A C 1
ATOM 743 O O . GLY A 1 100 ? -8.052 -2.272 -14.339 1.00 81.75 100 GLY A O 1
ATOM 744 N N . ALA A 1 101 ? -6.399 -1.880 -12.875 1.00 84.69 101 ALA A N 1
ATOM 745 C CA . ALA A 1 101 ? -7.217 -2.175 -11.708 1.00 84.69 101 ALA A CA 1
ATOM 746 C C . ALA A 1 101 ? -8.222 -1.048 -11.443 1.00 84.69 101 ALA A C 1
ATOM 748 O O . ALA A 1 101 ? -7.883 0.138 -11.441 1.00 84.69 101 ALA A O 1
ATOM 749 N N . ALA A 1 102 ? -9.472 -1.425 -11.171 1.00 82.81 102 ALA A N 1
ATOM 750 C CA . ALA A 1 102 ? -10.469 -0.474 -10.698 1.00 82.81 102 ALA A CA 1
ATOM 751 C C . ALA A 1 102 ? -10.072 0.062 -9.306 1.00 82.81 102 ALA A C 1
ATOM 753 O O . ALA A 1 102 ? -9.626 -0.742 -8.471 1.00 82.81 102 ALA A O 1
ATOM 754 N N . PRO A 1 103 ? -10.265 1.371 -9.032 1.00 79.00 103 PRO A N 1
ATOM 755 C CA . PRO A 1 103 ? -10.044 1.943 -7.709 1.00 79.00 103 PRO A CA 1
ATOM 756 C C . PRO A 1 103 ? -10.843 1.204 -6.635 1.00 79.00 103 PRO A C 1
ATOM 758 O O . PRO A 1 103 ? -11.987 0.805 -6.863 1.00 79.00 103 PRO A O 1
ATOM 761 N N . LEU A 1 104 ? -10.250 1.046 -5.453 1.00 82.44 104 LEU A N 1
ATOM 762 C CA . LEU A 1 104 ? -10.979 0.561 -4.287 1.00 82.44 104 LEU A CA 1
ATOM 763 C C . LEU A 1 104 ? -11.923 1.660 -3.794 1.00 82.44 104 LEU A C 1
ATOM 765 O O . LEU A 1 104 ? -11.541 2.827 -3.702 1.00 82.44 104 LEU A O 1
ATOM 769 N N . ALA A 1 105 ? -13.163 1.286 -3.490 1.00 84.62 105 ALA A N 1
ATOM 770 C CA . ALA A 1 105 ? -14.120 2.204 -2.896 1.00 84.62 105 ALA A CA 1
ATOM 771 C C . ALA A 1 105 ? -13.825 2.365 -1.401 1.00 84.62 105 ALA A C 1
ATOM 773 O O . ALA A 1 105 ? -13.598 1.381 -0.696 1.00 84.62 105 ALA A O 1
ATOM 774 N N . VAL A 1 106 ? -13.868 3.604 -0.915 1.00 89.38 106 VAL A N 1
ATOM 775 C CA . VAL A 1 106 ? -13.864 3.878 0.523 1.00 89.38 106 VAL A CA 1
ATOM 776 C C . VAL A 1 106 ? -15.270 3.623 1.060 1.00 89.38 106 VAL A C 1
ATOM 778 O O . VAL A 1 106 ? -16.244 4.156 0.527 1.00 89.38 106 VAL A O 1
ATOM 781 N N . LYS A 1 107 ? -15.385 2.827 2.126 1.00 92.56 107 LYS A N 1
ATOM 782 C CA . LYS A 1 107 ? -16.626 2.683 2.894 1.00 92.56 107 LYS A CA 1
ATOM 783 C C . LYS A 1 107 ? -16.568 3.641 4.082 1.00 92.56 107 LYS A C 1
ATOM 785 O O . LYS A 1 107 ? -15.639 3.559 4.878 1.00 92.56 107 LYS A O 1
ATOM 790 N N . THR A 1 108 ? -17.546 4.529 4.210 1.00 94.94 108 THR A N 1
ATOM 791 C CA . THR A 1 108 ? -17.599 5.489 5.322 1.00 94.94 108 THR A CA 1
ATOM 792 C C . THR A 1 108 ? -18.304 4.879 6.533 1.00 94.94 108 THR A C 1
ATOM 794 O O . THR A 1 108 ? -19.365 4.267 6.393 1.00 94.94 108 THR A O 1
ATOM 797 N N . GLY A 1 109 ? -17.709 5.037 7.713 1.00 93.81 109 GLY A N 1
ATOM 798 C CA . GLY A 1 109 ? -18.282 4.640 8.997 1.00 93.81 109 GLY A CA 1
ATOM 799 C C . GLY A 1 109 ? -19.201 5.702 9.597 1.00 93.81 109 GLY A C 1
ATOM 800 O O . GLY A 1 109 ? -19.302 6.828 9.107 1.00 93.81 109 GLY A O 1
ATOM 801 N N . ALA A 1 110 ? -19.889 5.346 10.682 1.00 91.38 110 ALA A N 1
ATOM 802 C CA . ALA A 1 110 ? -20.828 6.244 11.355 1.00 91.38 110 ALA A CA 1
ATOM 803 C C . ALA A 1 110 ? -20.145 7.467 11.999 1.00 91.38 110 ALA A C 1
ATOM 805 O O . ALA A 1 110 ? -20.783 8.503 12.172 1.00 91.38 110 ALA A O 1
ATOM 806 N N . GLY A 1 111 ? -18.858 7.363 12.342 1.00 88.56 111 GLY A N 1
ATOM 807 C CA . GLY A 1 111 ? -18.034 8.465 12.837 1.00 88.56 111 GLY A CA 1
ATOM 808 C C . GLY A 1 111 ? -17.417 9.325 11.730 1.00 88.56 111 GLY A C 1
ATOM 809 O O . GLY A 1 111 ? -16.620 10.212 12.036 1.00 88.56 111 GLY A O 1
ATOM 810 N N . GLY A 1 112 ? -17.758 9.075 10.460 1.00 92.00 112 GLY A N 1
ATOM 811 C CA . GLY A 1 112 ? -17.202 9.777 9.302 1.00 92.00 112 GLY A CA 1
ATOM 812 C C . GLY A 1 112 ? -15.799 9.310 8.902 1.00 92.00 112 GLY A C 1
ATOM 813 O O . GLY A 1 112 ? -15.198 9.910 8.012 1.00 92.00 112 GLY A O 1
ATOM 814 N N . GLY A 1 113 ? -15.273 8.261 9.542 1.00 95.12 113 GLY A N 1
ATOM 815 C CA . GLY A 1 113 ? -13.997 7.648 9.190 1.00 95.12 113 GLY A CA 1
ATOM 816 C C . GLY A 1 113 ? -14.119 6.644 8.044 1.00 95.12 113 GLY A C 1
ATOM 817 O O . GLY A 1 113 ? -15.204 6.353 7.542 1.00 95.12 113 GLY A O 1
ATOM 818 N N . SER A 1 114 ? -12.982 6.092 7.628 1.00 96.19 114 SER A N 1
ATOM 819 C CA . SER A 1 114 ? -12.912 5.013 6.633 1.00 96.19 114 SER A CA 1
ATOM 820 C C . SER A 1 114 ? -12.974 3.655 7.322 1.00 96.19 114 SER A C 1
ATOM 822 O O . SER A 1 114 ? -12.189 3.400 8.230 1.00 96.19 114 SER A O 1
ATOM 824 N N . LEU A 1 115 ? -13.880 2.777 6.900 1.00 95.75 115 LEU A N 1
ATOM 825 C CA . LEU A 1 115 ? -14.003 1.426 7.440 1.00 95.75 115 LEU A CA 1
ATOM 826 C C . LEU A 1 115 ? -13.043 0.466 6.739 1.00 95.75 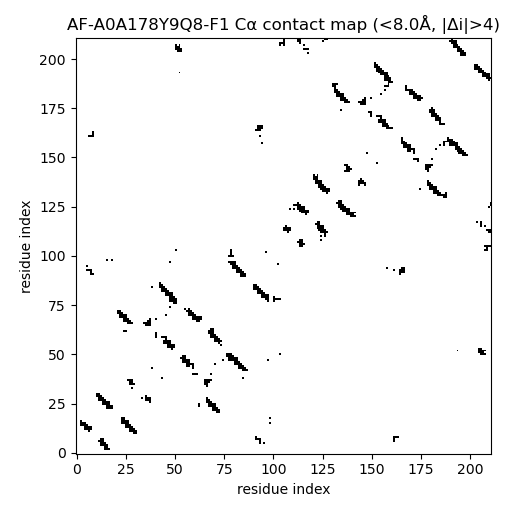115 LEU A C 1
ATOM 828 O O . LEU A 1 115 ? -13.111 0.263 5.526 1.00 95.75 115 LEU A O 1
ATOM 832 N N . VAL A 1 116 ? -12.190 -0.165 7.540 1.00 94.06 116 VAL A N 1
ATOM 833 C CA . VAL A 1 116 ? -11.318 -1.268 7.144 1.00 94.06 116 VAL A CA 1
ATOM 834 C C . VAL A 1 116 ? -11.937 -2.568 7.667 1.00 94.06 116 VAL A C 1
ATOM 836 O O . VAL A 1 116 ? -11.829 -2.840 8.866 1.00 94.06 116 VAL A O 1
ATOM 839 N N . PRO A 1 117 ? -12.602 -3.375 6.819 1.00 92.31 117 PRO A N 1
ATOM 840 C CA . PRO A 1 117 ? -13.143 -4.659 7.236 1.00 92.31 117 PRO A CA 1
ATOM 841 C C . PRO A 1 117 ? -12.037 -5.675 7.508 1.00 92.31 117 PRO A C 1
ATOM 843 O O . PRO A 1 117 ? -11.219 -5.984 6.637 1.00 92.31 117 PRO A O 1
ATOM 846 N N . LEU A 1 118 ? -12.066 -6.228 8.714 1.00 89.94 118 LEU A N 1
ATOM 847 C CA . LEU A 1 118 ? -11.340 -7.429 9.101 1.00 89.94 118 LEU A CA 1
ATOM 848 C C . LEU A 1 118 ? -12.286 -8.642 8.964 1.00 89.94 118 LEU A C 1
ATOM 850 O O . LEU A 1 118 ? -13.303 -8.572 8.270 1.00 89.94 118 LEU A O 1
ATOM 854 N N . GLU A 1 119 ? -11.930 -9.787 9.540 1.00 87.81 119 GLU A N 1
ATOM 855 C CA . GLU A 1 119 ? -12.771 -10.995 9.513 1.00 87.81 119 GLU A CA 1
ATOM 856 C C . GLU A 1 119 ? -13.744 -11.032 10.694 1.00 87.81 119 GLU A C 1
ATOM 858 O O . GLU A 1 119 ? -13.684 -10.215 11.614 1.00 87.81 119 GLU A O 1
ATOM 863 N N . ASP A 1 120 ? -14.698 -11.960 10.622 1.00 88.81 120 ASP A N 1
ATOM 864 C CA . ASP A 1 120 ? -15.690 -12.219 11.664 1.00 88.81 120 ASP A CA 1
ATOM 865 C C . ASP A 1 120 ? -16.477 -10.978 12.107 1.00 88.81 120 ASP A C 1
ATOM 867 O O . ASP A 1 120 ? -16.771 -10.814 13.284 1.00 88.81 120 ASP A O 1
ATOM 871 N N . GLY A 1 121 ? -16.808 -10.065 11.192 1.00 90.69 121 GLY A N 1
ATOM 872 C CA . GLY A 1 121 ? -17.584 -8.863 11.527 1.00 90.69 121 GLY A CA 1
ATOM 873 C C . GLY A 1 121 ? -16.809 -7.820 12.340 1.00 90.69 121 GLY A C 1
ATOM 874 O O . GLY A 1 121 ? -17.412 -6.882 12.866 1.00 90.69 121 GLY A O 1
ATOM 875 N N . VAL A 1 122 ? -15.485 -7.963 12.460 1.00 94.00 122 VAL A N 1
ATOM 876 C CA . VAL A 1 122 ? -14.623 -6.918 13.013 1.00 94.00 122 VAL A CA 1
ATOM 877 C C . VAL A 1 122 ? -14.322 -5.888 11.925 1.00 94.00 122 VAL A C 1
ATOM 879 O O . VAL A 1 122 ? -13.957 -6.232 10.804 1.00 94.00 122 VAL A O 1
ATOM 882 N N . GLU A 1 123 ? -14.439 -4.608 12.256 1.00 95.75 123 GLU A N 1
ATOM 883 C CA . GLU A 1 123 ? -14.032 -3.498 11.394 1.00 95.75 123 GLU A CA 1
ATOM 884 C C . GLU A 1 123 ? -13.183 -2.509 12.201 1.00 95.75 123 GLU A C 1
ATOM 886 O O . GLU A 1 123 ? -13.337 -2.381 13.417 1.00 95.75 123 GLU A O 1
ATOM 891 N N . VAL A 1 124 ? -12.292 -1.786 11.525 1.00 96.69 124 VAL A N 1
ATOM 892 C CA . VAL A 1 124 ? -11.584 -0.640 12.106 1.00 96.69 124 VAL A CA 1
ATOM 893 C C . VAL A 1 124 ? -12.034 0.619 11.383 1.00 96.69 124 VAL A C 1
ATOM 895 O O . VAL A 1 124 ? -11.827 0.752 10.180 1.00 96.69 124 VAL A O 1
ATOM 898 N N . GLU A 1 125 ? -12.645 1.552 12.105 1.00 97.62 125 GLU A N 1
ATOM 899 C CA . GLU A 1 125 ? -12.922 2.890 11.593 1.00 97.62 125 GLU A CA 1
ATOM 9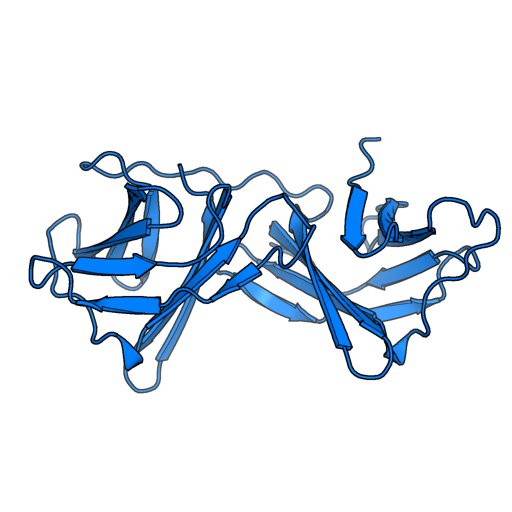00 C C . GLU A 1 125 ? -11.686 3.775 11.785 1.00 97.62 125 GLU A C 1
ATOM 902 O O . GLU A 1 125 ? -11.220 3.990 12.905 1.00 97.62 125 GLU A O 1
ATOM 907 N N . VAL A 1 126 ? -11.140 4.266 10.676 1.00 96.75 126 VAL A N 1
ATOM 908 C CA . VAL A 1 126 ? -9.929 5.084 10.622 1.00 96.75 126 VAL A CA 1
ATOM 909 C C . VAL A 1 126 ? -10.315 6.535 10.379 1.00 96.75 126 VAL A C 1
ATOM 911 O O . VAL A 1 126 ? -10.819 6.882 9.310 1.00 96.75 126 VAL A O 1
ATOM 914 N N . THR A 1 127 ? -10.032 7.394 11.353 1.00 95.50 127 THR A N 1
ATOM 915 C CA . THR A 1 127 ? -10.351 8.825 11.291 1.00 95.50 127 THR A CA 1
ATOM 916 C C . THR A 1 127 ? -9.087 9.655 11.435 1.00 95.50 127 THR A C 1
ATOM 918 O O . THR A 1 127 ? -8.269 9.413 12.321 1.00 95.50 127 THR A O 1
ATOM 921 N N . ARG A 1 128 ? -8.919 10.680 10.599 1.00 91.62 128 ARG A N 1
ATOM 922 C CA . ARG A 1 128 ? -7.838 11.658 10.769 1.00 91.62 128 ARG A CA 1
ATOM 923 C C . ARG A 1 128 ? -8.122 12.539 11.981 1.00 91.62 128 ARG A C 1
ATOM 925 O O . ARG A 1 128 ? -9.136 13.225 12.026 1.00 91.62 128 ARG A O 1
ATOM 932 N N . SER A 1 129 ? -7.210 12.542 12.948 1.00 90.25 129 SER A N 1
ATOM 933 C CA . SER A 1 129 ? -7.305 13.358 14.169 1.00 90.25 129 SER A CA 1
ATOM 934 C C . SER A 1 129 ? -6.363 14.567 14.158 1.00 90.25 129 SER A C 1
ATOM 936 O O . SER A 1 129 ? -6.378 15.385 15.076 1.00 90.25 129 SER A O 1
ATOM 938 N N . GLY A 1 130 ? -5.543 14.702 13.113 1.00 87.88 130 GLY A N 1
ATOM 939 C CA . GLY A 1 130 ? -4.665 15.843 12.877 1.00 87.88 130 GLY A CA 1
ATOM 940 C C . GLY A 1 130 ? -3.595 15.537 11.824 1.00 87.88 130 GLY A C 1
ATOM 941 O O . GLY A 1 130 ? -3.590 14.448 11.242 1.00 87.88 130 GLY A O 1
ATOM 942 N N . PRO A 1 131 ? -2.661 16.470 11.570 1.00 83.88 131 PRO A N 1
ATOM 943 C CA . PRO A 1 131 ? -1.546 16.237 10.656 1.00 83.88 131 PRO A CA 1
ATOM 944 C C . PRO A 1 131 ? -0.711 15.032 11.099 1.00 83.88 131 PRO A C 1
ATOM 946 O O . PRO A 1 131 ? -0.120 15.044 12.180 1.00 83.88 131 PRO A O 1
ATOM 949 N N . GLY A 1 132 ? -0.682 13.983 10.272 1.00 86.19 132 GLY A N 1
ATOM 950 C CA . GLY A 1 132 ? 0.055 12.757 10.579 1.00 86.19 132 GLY A CA 1
ATOM 951 C C . GLY A 1 132 ? -0.455 12.023 11.825 1.00 86.19 132 GLY A C 1
ATOM 952 O O . GLY A 1 132 ? 0.333 11.372 12.515 1.00 86.19 132 GLY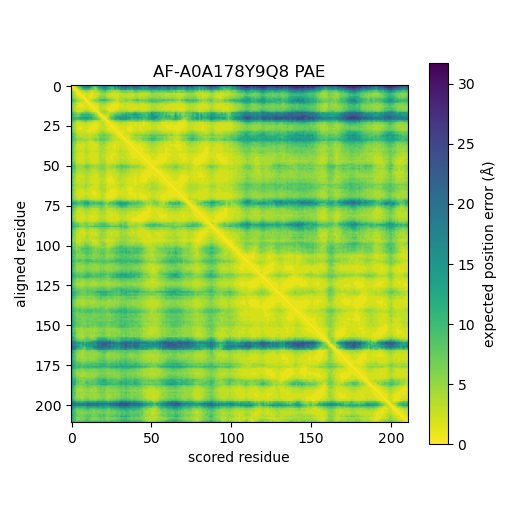 A O 1
ATOM 953 N N . ARG A 1 133 ? -1.739 12.190 12.168 1.00 92.44 133 ARG A N 1
ATOM 954 C CA . ARG A 1 133 ? -2.384 11.538 13.311 1.00 92.44 133 ARG A CA 1
ATOM 955 C C . ARG A 1 133 ? -3.710 10.924 12.896 1.00 92.44 133 ARG A C 1
ATOM 957 O O . ARG A 1 133 ? -4.526 11.564 12.229 1.00 92.44 133 ARG A O 1
ATOM 964 N N . TRP A 1 134 ? -3.926 9.702 13.354 1.00 94.56 134 TRP A N 1
ATOM 965 C CA . TRP A 1 134 ? -5.124 8.928 13.083 1.00 94.56 134 TRP A CA 1
ATOM 966 C C . TRP A 1 134 ? -5.653 8.329 14.379 1.00 94.56 134 TRP A C 1
ATOM 968 O O . TRP A 1 134 ? -4.896 8.020 15.300 1.00 94.56 134 TRP A O 1
ATOM 978 N N . LEU A 1 135 ? -6.966 8.178 14.443 1.00 96.25 135 LEU A N 1
ATOM 979 C CA . LEU A 1 135 ? -7.663 7.390 15.439 1.00 96.25 135 LEU A CA 1
ATOM 980 C C . LEU A 1 135 ? -8.149 6.119 14.748 1.00 96.25 135 LEU A C 1
ATOM 982 O O . LEU A 1 135 ? -8.814 6.194 13.716 1.00 96.25 135 LEU A O 1
ATOM 986 N N . LEU A 1 136 ? -7.792 4.975 15.312 1.00 97.56 136 LEU A N 1
ATOM 987 C CA . LEU A 1 136 ? -8.247 3.662 14.887 1.00 97.56 136 LEU A CA 1
ATOM 988 C C . LEU A 1 136 ? -9.283 3.209 15.913 1.00 97.56 136 LEU A C 1
ATOM 990 O O . LEU A 1 136 ? -8.946 3.071 17.087 1.00 97.56 136 LEU A O 1
ATOM 994 N N . LYS A 1 137 ? -10.540 3.035 15.509 1.00 97.88 137 LYS A N 1
ATOM 995 C CA . LYS A 1 137 ? -11.628 2.596 16.389 1.00 97.88 137 LYS A CA 1
ATOM 996 C C . LYS A 1 137 ? -12.088 1.203 15.996 1.00 97.88 137 LYS A C 1
ATOM 998 O O . LYS A 1 137 ? -12.536 1.003 14.872 1.00 97.88 137 LYS A O 1
ATOM 1003 N N . TRP A 1 138 ? -12.013 0.260 16.927 1.00 97.56 138 TRP A N 1
ATOM 1004 C CA . TRP A 1 138 ? -12.437 -1.116 16.705 1.00 97.56 138 TRP A CA 1
ATOM 1005 C C . TRP A 1 138 ? -13.940 -1.252 16.877 1.00 97.56 138 TRP A C 1
ATOM 1007 O O . TRP A 1 138 ? -14.533 -0.774 17.848 1.00 97.56 138 TRP A O 1
ATOM 1017 N N . LEU A 1 139 ? -14.546 -1.938 15.919 1.00 97.75 139 LEU A N 1
ATOM 1018 C CA . LEU A 1 139 ? -15.960 -2.250 15.875 1.00 97.75 139 LEU A CA 1
ATOM 1019 C C . LEU A 1 139 ? -16.130 -3.764 15.725 1.00 97.75 139 LEU A C 1
ATOM 1021 O O . LEU A 1 139 ? -15.374 -4.409 15.004 1.00 97.75 139 LEU A O 1
ATOM 1025 N N . LYS A 1 140 ? -17.143 -4.322 16.385 1.00 96.69 140 LYS A N 1
ATOM 1026 C CA . LYS A 1 140 ? -17.648 -5.680 16.182 1.00 96.69 140 LYS A CA 1
ATOM 1027 C C . LYS A 1 140 ? -19.126 -5.566 15.852 1.00 96.69 140 LYS A C 1
ATOM 1029 O O . LYS A 1 140 ? -19.887 -5.019 16.651 1.00 96.69 140 LYS A O 1
ATOM 1034 N N . ASP A 1 141 ? -19.506 -6.015 14.661 1.00 94.50 141 ASP A N 1
ATOM 1035 C CA . ASP A 1 141 ? -20.885 -5.956 14.167 1.00 94.50 141 ASP A CA 1
ATOM 1036 C C . ASP A 1 141 ? -21.479 -4.533 14.283 1.00 94.50 141 ASP A C 1
ATOM 1038 O O . ASP A 1 141 ? -22.618 -4.321 14.701 1.00 94.50 141 ASP A O 1
ATOM 1042 N N . GLY A 1 142 ? -20.652 -3.526 13.969 1.00 93.38 142 GLY A N 1
ATOM 1043 C CA . GLY A 1 142 ? -20.999 -2.100 14.014 1.00 93.38 142 GLY A CA 1
ATOM 1044 C C . GLY A 1 142 ? -20.977 -1.444 15.402 1.00 93.38 142 GLY A C 1
ATOM 1045 O O . GLY A 1 142 ? -21.128 -0.227 15.496 1.00 93.38 142 GLY A O 1
ATOM 1046 N N . SER A 1 143 ? -20.755 -2.202 16.479 1.00 95.56 143 SER A N 1
ATOM 1047 C CA . SER A 1 143 ? -20.677 -1.675 17.849 1.00 95.56 143 SER A CA 1
ATOM 1048 C C . SER A 1 143 ? -19.227 -1.543 18.325 1.00 95.56 143 SER A C 1
ATOM 1050 O O . SER A 1 143 ? -18.404 -2.366 17.934 1.00 95.56 143 SER A O 1
ATOM 1052 N N . PRO A 1 144 ? -18.878 -0.560 19.180 1.00 96.88 144 PRO A N 1
ATOM 1053 C CA . PRO A 1 144 ? -17.526 -0.442 19.727 1.00 96.88 144 PRO A CA 1
ATOM 1054 C C . PRO A 1 144 ? -17.053 -1.737 20.392 1.00 96.88 144 PRO A C 1
ATOM 1056 O O . PRO A 1 144 ? -17.737 -2.292 21.251 1.00 96.88 144 PRO A O 1
ATOM 1059 N N . ALA A 1 145 ? -15.867 -2.193 20.004 1.00 96.88 145 ALA A N 1
ATOM 1060 C CA . ALA A 1 145 ? -15.221 -3.383 20.536 1.00 96.88 145 ALA A CA 1
ATOM 1061 C C . ALA A 1 145 ? -13.853 -3.018 21.104 1.00 96.88 145 ALA A C 1
ATOM 1063 O O . ALA A 1 145 ? -13.245 -2.033 20.696 1.00 96.88 145 ALA A O 1
ATOM 1064 N N . ARG A 1 146 ? -13.356 -3.806 22.059 1.00 96.56 146 ARG A N 1
ATOM 1065 C CA . ARG A 1 146 ? -12.043 -3.551 22.657 1.00 96.56 146 ARG A CA 1
ATOM 1066 C C . ARG A 1 146 ? -10.956 -3.621 21.582 1.00 96.56 146 ARG A C 1
ATOM 1068 O O . ARG A 1 146 ? -10.899 -4.596 20.835 1.00 96.56 146 ARG A O 1
ATOM 1075 N N . ALA A 1 147 ? -10.090 -2.615 21.542 1.00 96.19 147 ALA A N 1
ATOM 1076 C CA . ALA A 1 147 ? -8.935 -2.626 20.662 1.00 96.19 147 ALA A CA 1
ATOM 1077 C C . ALA A 1 147 ? -7.925 -3.708 21.106 1.00 96.19 147 ALA A C 1
ATOM 1079 O O . ALA A 1 147 ? -7.761 -3.935 22.313 1.00 96.19 147 ALA A O 1
ATOM 1080 N N . PRO A 1 148 ? -7.224 -4.361 20.163 1.00 94.94 148 PRO A N 1
ATOM 1081 C CA . PRO A 1 148 ? -6.055 -5.173 20.463 1.00 94.94 148 PRO A CA 1
ATOM 1082 C C . PRO A 1 148 ? -4.959 -4.349 21.148 1.00 94.94 148 PRO A C 1
ATOM 1084 O O . PRO A 1 148 ? -4.954 -3.115 21.109 1.00 94.94 148 PRO A O 1
ATOM 1087 N N . VAL A 1 149 ? -4.004 -5.040 21.766 1.00 94.25 149 VAL A N 1
ATOM 1088 C CA . VAL A 1 149 ? -2.797 -4.386 22.285 1.00 94.25 149 VAL A CA 1
ATOM 1089 C C . VAL A 1 149 ? -1.941 -3.879 21.120 1.00 94.25 149 VAL A C 1
ATOM 1091 O O . VAL A 1 149 ? -1.968 -4.442 20.028 1.00 94.25 149 VAL A O 1
ATOM 1094 N N . CYS A 1 150 ? -1.198 -2.791 21.327 1.00 95.19 150 CYS A N 1
ATOM 1095 C CA . CYS A 1 150 ? -0.474 -2.119 20.241 1.00 95.19 150 CYS A CA 1
ATOM 1096 C C . CYS A 1 150 ? 0.548 -3.039 19.562 1.00 95.19 150 CYS A C 1
ATOM 1098 O O . CYS A 1 150 ? 0.748 -2.951 18.359 1.00 95.19 150 CYS A O 1
ATOM 1100 N N . GLU A 1 151 ? 1.164 -3.945 20.318 1.00 94.44 151 GLU A N 1
ATOM 1101 C CA . GLU A 1 151 ? 2.211 -4.858 19.857 1.00 94.44 151 GLU A CA 1
ATOM 1102 C C . GLU A 1 151 ? 1.704 -5.896 18.850 1.00 94.44 151 GLU A C 1
ATOM 1104 O O . GLU A 1 151 ? 2.498 -6.512 18.138 1.00 94.44 151 GLU A O 1
ATOM 1109 N N . THR A 1 152 ? 0.388 -6.107 18.782 1.00 94.94 152 THR A N 1
ATOM 1110 C CA . THR A 1 152 ? -0.220 -7.038 17.832 1.00 94.94 152 THR A CA 1
ATOM 1111 C C . THR A 1 152 ? -0.779 -6.349 16.594 1.00 94.94 152 THR A C 1
ATOM 1113 O O . THR A 1 152 ? -1.357 -7.017 15.737 1.00 94.94 152 THR A O 1
ATOM 1116 N N . VAL A 1 153 ? -0.603 -5.033 16.468 1.00 95.56 153 VAL A N 1
ATOM 1117 C CA . VAL A 1 153 ? -1.081 -4.257 15.327 1.00 95.56 153 VAL A CA 1
ATOM 1118 C C . VAL A 1 153 ? 0.095 -3.530 14.690 1.00 95.56 153 VAL A C 1
ATOM 1120 O O . VAL A 1 153 ? 0.796 -2.765 15.338 1.00 95.56 153 VAL A O 1
ATOM 1123 N N . ASP A 1 154 ? 0.277 -3.721 13.391 1.00 95.19 154 ASP A N 1
ATOM 1124 C CA . ASP A 1 154 ? 1.094 -2.836 12.572 1.00 95.19 154 ASP A CA 1
ATOM 1125 C C . ASP A 1 154 ? 0.183 -1.941 11.745 1.00 95.19 154 ASP A C 1
ATOM 1127 O O . ASP A 1 154 ? -0.812 -2.392 11.170 1.00 95.19 154 ASP A O 1
ATOM 1131 N N . ALA A 1 155 ? 0.536 -0.662 11.670 1.00 94.81 155 ALA A N 1
ATOM 1132 C CA . ALA A 1 155 ? -0.167 0.303 10.849 1.00 94.81 155 ALA A CA 1
ATOM 1133 C C . ALA A 1 155 ? 0.838 1.058 9.986 1.00 94.81 155 ALA A C 1
ATOM 1135 O O . ALA A 1 155 ? 1.792 1.643 10.494 1.00 94.81 155 ALA A O 1
ATOM 1136 N N . GLU A 1 156 ? 0.595 1.087 8.683 1.00 93.06 156 GLU A N 1
ATOM 1137 C CA . GLU A 1 156 ? 1.354 1.889 7.736 1.00 93.06 156 GLU A CA 1
ATOM 1138 C C . GLU A 1 156 ? 0.429 2.891 7.057 1.00 93.06 156 GLU A C 1
ATOM 1140 O O . GLU A 1 156 ? -0.663 2.548 6.608 1.00 93.06 156 GLU A O 1
ATOM 1145 N N . ALA A 1 157 ? 0.889 4.125 6.922 1.00 90.56 157 ALA A N 1
ATOM 1146 C CA . ALA A 1 157 ? 0.243 5.123 6.088 1.00 90.56 157 ALA A CA 1
ATOM 1147 C C . ALA A 1 157 ? 1.003 5.262 4.767 1.00 90.56 157 ALA A C 1
ATOM 1149 O O . ALA A 1 157 ? 2.237 5.211 4.733 1.00 90.56 157 ALA A O 1
ATOM 1150 N N . ILE A 1 158 ? 0.252 5.409 3.674 1.00 88.00 158 ILE A N 1
ATOM 1151 C CA . ILE A 1 158 ? 0.792 5.349 2.317 1.00 88.00 158 ILE A CA 1
ATOM 1152 C C . ILE A 1 158 ? 0.268 6.536 1.513 1.00 88.00 158 ILE A C 1
ATOM 1154 O O . ILE A 1 158 ? -0.941 6.682 1.337 1.00 88.00 158 ILE A O 1
ATOM 1158 N N . GLY A 1 159 ? 1.171 7.403 1.061 1.00 84.38 159 GLY A N 1
ATOM 1159 C CA . GLY A 1 159 ? 0.858 8.664 0.378 1.00 84.38 159 GLY A CA 1
ATOM 1160 C C . GLY A 1 159 ? 1.270 8.681 -1.094 1.00 84.38 159 GLY A C 1
ATOM 1161 O O . GLY A 1 159 ? 1.856 7.723 -1.587 1.00 84.38 159 GLY A O 1
ATOM 1162 N N . PRO A 1 160 ? 0.941 9.745 -1.838 1.00 73.94 160 PRO A N 1
ATOM 1163 C CA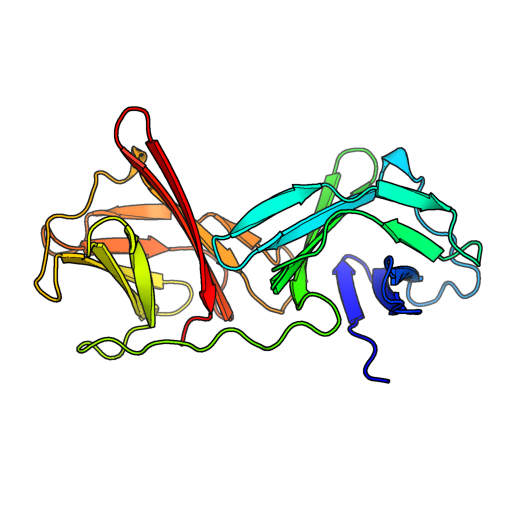 . PRO A 1 160 ? 1.406 9.937 -3.208 1.00 73.94 160 PRO A CA 1
ATOM 1164 C C . PRO A 1 160 ? 2.806 10.569 -3.284 1.00 73.94 160 PRO A C 1
ATOM 1166 O O . PRO A 1 160 ? 3.514 10.325 -4.259 1.00 73.94 160 PRO A O 1
ATOM 1169 N N . ASN A 1 161 ? 3.224 11.363 -2.287 1.00 68.06 161 ASN A N 1
ATOM 1170 C CA . ASN A 1 161 ? 4.476 12.119 -2.360 1.00 68.06 161 ASN A CA 1
ATOM 1171 C C . ASN A 1 161 ? 5.706 11.313 -1.916 1.00 68.06 161 ASN A C 1
ATOM 1173 O O . ASN A 1 161 ? 5.652 10.449 -1.038 1.00 68.06 161 ASN A O 1
ATOM 1177 N N . ALA A 1 162 ? 6.834 11.611 -2.564 1.00 56.53 162 ALA A N 1
ATOM 1178 C CA . ALA A 1 162 ? 7.977 10.711 -2.679 1.00 56.53 162 ALA A CA 1
ATOM 1179 C C . ALA A 1 162 ? 9.317 11.279 -2.182 1.00 56.53 162 ALA A C 1
ATOM 1181 O O . ALA A 1 162 ? 10.328 10.605 -2.387 1.00 56.53 162 ALA A O 1
ATOM 1182 N N . GLU A 1 163 ? 9.364 12.476 -1.580 1.00 54.94 163 GLU A N 1
ATOM 1183 C CA . GLU A 1 163 ? 10.657 13.103 -1.245 1.00 54.94 163 GLU A CA 1
ATOM 1184 C C . GLU A 1 163 ? 11.457 12.296 -0.217 1.00 54.94 163 GLU A C 1
ATOM 1186 O O . GLU A 1 163 ? 12.652 12.114 -0.418 1.00 54.94 163 GLU A O 1
ATOM 1191 N N . ASP A 1 164 ? 10.802 11.681 0.776 1.00 55.12 164 ASP A N 1
ATOM 1192 C CA . ASP A 1 164 ? 11.504 10.848 1.759 1.00 55.12 164 ASP A CA 1
ATOM 1193 C C . ASP A 1 164 ? 11.020 9.388 1.749 1.00 55.12 164 ASP A C 1
ATOM 1195 O O . ASP A 1 164 ? 11.792 8.477 1.457 1.00 55.12 164 ASP A O 1
ATOM 1199 N N . TYR A 1 165 ? 9.744 9.118 2.058 1.00 62.59 165 TYR A N 1
ATOM 1200 C CA . TYR A 1 165 ? 9.196 7.753 2.070 1.00 62.59 165 TYR A CA 1
ATOM 1201 C C . TYR A 1 165 ? 7.695 7.780 1.796 1.00 62.59 165 TYR A C 1
ATOM 1203 O O . TYR A 1 165 ? 6.939 8.421 2.524 1.00 62.59 165 TYR A O 1
ATOM 1211 N N . GLN A 1 166 ? 7.277 7.031 0.779 1.00 77.12 166 GLN A N 1
ATOM 1212 C CA . GLN A 1 166 ? 5.876 6.926 0.385 1.00 77.12 166 GLN A CA 1
ATOM 1213 C C . GLN A 1 166 ? 5.060 6.023 1.327 1.00 77.12 166 GLN A C 1
ATOM 1215 O O . GLN A 1 166 ? 3.863 6.228 1.494 1.00 77.12 166 GLN A O 1
ATOM 1220 N N . VAL A 1 167 ? 5.715 5.036 1.947 1.00 84.56 167 VAL A N 1
ATOM 1221 C CA . VAL A 1 167 ? 5.151 4.122 2.952 1.00 84.56 167 VAL A CA 1
ATOM 1222 C C . VAL A 1 167 ? 5.810 4.438 4.294 1.00 84.56 167 VAL A C 1
ATOM 1224 O O . VAL A 1 167 ? 7.040 4.463 4.388 1.00 84.56 167 VAL A O 1
ATOM 1227 N N . ARG A 1 168 ? 5.015 4.699 5.333 1.00 87.25 168 ARG A N 1
ATOM 1228 C CA . ARG A 1 168 ? 5.499 5.007 6.685 1.00 87.25 168 ARG A CA 1
ATOM 1229 C C . ARG A 1 168 ? 4.828 4.110 7.708 1.00 87.25 168 ARG A C 1
ATOM 1231 O O . ARG A 1 168 ? 3.611 4.173 7.849 1.00 87.25 168 ARG A O 1
ATOM 1238 N N . GLN A 1 169 ? 5.634 3.392 8.486 1.00 91.19 169 GLN A N 1
ATOM 1239 C CA . GLN A 1 169 ? 5.164 2.784 9.726 1.00 91.19 169 GLN A CA 1
ATOM 1240 C C . GLN A 1 169 ? 4.677 3.881 10.679 1.00 91.19 169 GLN A C 1
ATOM 1242 O O . GLN A 1 169 ? 5.339 4.911 10.857 1.00 91.19 169 GLN A O 1
ATOM 1247 N N . LEU A 1 170 ? 3.521 3.650 11.282 1.00 94.00 170 LEU A N 1
ATOM 1248 C CA . LEU A 1 170 ? 2.931 4.501 12.297 1.00 94.00 170 LEU A CA 1
ATOM 1249 C C . LEU A 1 170 ? 3.288 3.978 13.685 1.00 94.00 170 LEU A C 1
ATOM 1251 O O . LEU A 1 170 ? 3.299 2.775 13.938 1.00 94.00 170 LEU A O 1
ATOM 1255 N N . LEU A 1 171 ? 3.545 4.904 14.601 1.00 96.50 171 LEU A N 1
ATOM 1256 C CA . LEU A 1 171 ? 3.634 4.611 16.022 1.00 96.50 171 LEU A CA 1
ATOM 1257 C C . LEU A 1 171 ? 2.220 4.484 16.589 1.00 96.50 171 LEU A C 1
ATOM 1259 O O . LEU A 1 171 ? 1.438 5.434 16.474 1.00 96.50 171 LEU A O 1
ATOM 1263 N N . LEU A 1 172 ? 1.925 3.346 17.216 1.00 97.81 172 LEU A N 1
ATOM 1264 C CA . LEU A 1 172 ? 0.659 3.083 17.893 1.00 97.81 172 LEU A CA 1
ATOM 1265 C C . LEU A 1 172 ? 0.759 3.344 19.395 1.00 97.81 172 LEU A C 1
ATOM 1267 O O . LEU A 1 172 ? 1.770 3.050 20.029 1.00 97.81 172 LEU A O 1
ATOM 1271 N N . MET A 1 173 ? -0.314 3.890 19.956 1.00 97.31 173 MET A N 1
ATOM 1272 C CA . MET A 1 173 ? -0.506 4.093 21.389 1.00 97.31 173 MET A CA 1
ATOM 1273 C C . MET A 1 173 ? -1.963 3.789 21.755 1.00 97.31 173 MET A C 1
ATOM 1275 O O . MET A 1 173 ? -2.842 3.955 20.903 1.00 97.31 173 MET A O 1
ATOM 1279 N N . PRO A 1 174 ? -2.261 3.411 23.011 1.00 97.06 174 PRO A N 1
ATOM 1280 C CA . PRO A 1 174 ? -3.637 3.343 23.488 1.00 97.06 174 PRO A CA 1
ATOM 1281 C C . PRO A 1 174 ? -4.372 4.667 23.255 1.00 97.06 174 PRO A C 1
ATOM 1283 O O . PRO A 1 174 ? -3.809 5.748 23.452 1.00 97.06 174 PRO A O 1
ATOM 1286 N N . GLY A 1 175 ? -5.622 4.580 22.808 1.00 94.69 175 GLY A N 1
ATOM 1287 C CA . GLY A 1 175 ? -6.486 5.737 22.635 1.00 94.69 175 GLY A CA 1
ATOM 1288 C C . GLY A 1 175 ? -7.072 6.239 23.955 1.00 94.69 175 GLY A C 1
ATOM 1289 O O . GLY A 1 175 ? -6.765 5.747 25.042 1.00 94.69 175 GLY A O 1
ATOM 1290 N N . SER A 1 176 ? -7.944 7.243 23.856 1.00 92.81 176 SER A N 1
ATOM 1291 C CA . SER A 1 176 ? -8.654 7.810 25.011 1.00 92.81 176 SER A CA 1
ATOM 1292 C C . SER A 1 176 ? -9.693 6.865 25.617 1.00 92.81 176 SER A C 1
ATOM 1294 O O . SER A 1 176 ? -10.180 7.122 26.716 1.00 92.81 176 SER A O 1
ATOM 1296 N N . ASP A 1 177 ? -10.057 5.799 24.906 1.00 94.81 177 ASP A N 1
ATOM 1297 C CA . ASP A 1 177 ? -11.036 4.810 25.334 1.00 94.81 177 ASP A CA 1
ATOM 1298 C C . ASP A 1 177 ? -10.580 3.383 24.959 1.00 94.81 177 ASP A C 1
ATOM 1300 O O . ASP A 1 177 ? -9.741 3.215 24.074 1.00 94.81 177 ASP A O 1
ATOM 1304 N N . PRO A 1 178 ? -11.126 2.330 25.599 1.00 96.94 178 PRO A N 1
ATOM 1305 C CA . PRO A 1 178 ? -10.672 0.954 25.381 1.00 96.94 178 PRO A CA 1
ATOM 1306 C C . PRO A 1 178 ? -10.914 0.397 23.971 1.00 96.94 178 PRO A C 1
ATOM 1308 O O . PRO A 1 178 ? -10.400 -0.678 23.661 1.00 96.94 178 PRO A O 1
ATOM 1311 N N . SER A 1 179 ? -11.729 1.065 23.149 1.00 97.38 179 SER A N 1
ATOM 1312 C CA . SER A 1 179 ? -12.014 0.671 21.766 1.00 97.38 179 SER A CA 1
ATOM 1313 C C . SER A 1 179 ? -11.109 1.344 20.742 1.00 97.38 179 SER A C 1
ATOM 1315 O O . SER A 1 179 ? -11.250 1.076 19.549 1.00 97.38 179 SER A O 1
ATOM 1317 N N . THR A 1 180 ? -10.179 2.203 21.172 1.00 97.69 180 THR A N 1
ATOM 1318 C CA . THR A 1 180 ? -9.358 2.987 20.252 1.00 97.69 180 THR A CA 1
ATOM 1319 C C . THR A 1 180 ? -7.858 2.815 20.451 1.00 97.69 180 THR A C 1
ATOM 1321 O O . THR A 1 180 ? -7.361 2.665 21.566 1.00 97.69 180 THR A O 1
ATOM 1324 N N . LEU A 1 181 ? -7.125 2.901 19.338 1.00 98.12 181 LEU A N 1
ATOM 1325 C CA . LEU A 1 181 ? -5.687 3.166 19.295 1.00 98.12 181 LEU A CA 1
ATOM 1326 C C . LEU A 1 181 ? -5.450 4.496 18.575 1.00 98.12 181 LEU A C 1
ATOM 1328 O O . LEU A 1 181 ? -6.102 4.812 17.578 1.00 98.12 181 LEU A O 1
ATOM 1332 N N . ALA A 1 182 ? -4.490 5.271 19.061 1.00 97.25 182 ALA A N 1
ATOM 1333 C CA . ALA A 1 182 ? -3.961 6.430 18.361 1.00 97.25 182 ALA A CA 1
ATOM 1334 C C . ALA A 1 182 ? -2.758 6.002 17.514 1.00 97.25 182 ALA A C 1
ATOM 1336 O O . ALA A 1 182 ? -1.839 5.361 18.021 1.00 97.25 182 ALA A O 1
ATOM 1337 N N . ALA A 1 183 ? -2.742 6.386 16.240 1.00 96.44 183 ALA A N 1
ATOM 1338 C CA . ALA A 1 183 ? -1.621 6.161 15.335 1.00 96.44 183 ALA A CA 1
ATOM 1339 C C . ALA A 1 183 ? -0.986 7.499 14.937 1.00 96.44 183 ALA A C 1
ATOM 1341 O O . ALA A 1 183 ? -1.689 8.491 14.725 1.00 96.44 183 ALA A O 1
ATOM 1342 N N . SER A 1 184 ? 0.342 7.552 14.824 1.00 94.56 184 SER A N 1
ATOM 1343 C CA . SER A 1 184 ? 1.052 8.782 14.452 1.00 94.56 184 SER A CA 1
ATOM 1344 C C . SER A 1 184 ? 2.287 8.535 13.590 1.00 94.56 184 SER A C 1
ATOM 1346 O O . SER A 1 184 ? 2.970 7.526 13.730 1.00 94.56 184 SER A O 1
ATOM 1348 N N . GLY A 1 185 ? 2.584 9.463 12.680 1.00 88.88 185 GLY A N 1
ATOM 1349 C CA . GLY A 1 185 ? 3.681 9.327 11.727 1.00 88.88 185 GLY A CA 1
ATOM 1350 C C . GLY A 1 185 ? 3.838 10.549 10.828 1.00 88.88 185 GLY A C 1
ATOM 1351 O O . GLY A 1 185 ? 2.931 11.363 10.674 1.00 88.88 185 GLY A O 1
ATOM 1352 N N . LYS A 1 186 ? 5.015 10.696 10.216 1.00 85.25 186 LYS A N 1
ATOM 1353 C CA . LYS A 1 186 ? 5.349 11.840 9.349 1.00 85.25 186 LYS A CA 1
ATOM 1354 C C . LYS A 1 186 ? 4.851 11.625 7.913 1.00 85.25 186 LYS A C 1
ATOM 1356 O O . LYS A 1 186 ? 5.663 11.482 7.002 1.00 85.25 186 LYS A O 1
ATOM 1361 N N . ILE A 1 187 ? 3.529 11.554 7.731 1.00 82.69 187 ILE A N 1
ATOM 1362 C CA . ILE A 1 187 ? 2.878 11.455 6.412 1.00 82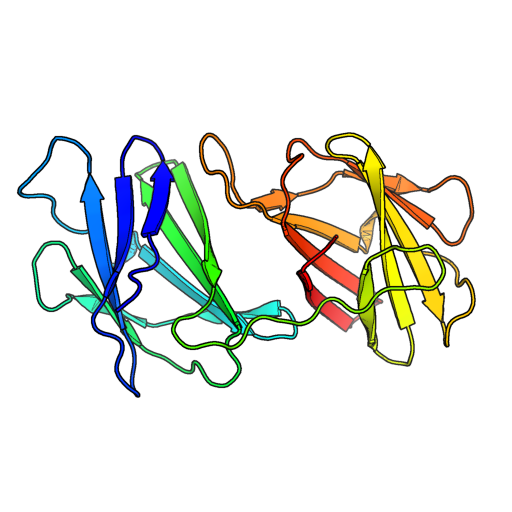.69 187 ILE A CA 1
ATOM 1363 C C . ILE A 1 187 ? 1.461 12.048 6.446 1.00 82.69 187 ILE A C 1
ATOM 1365 O O . ILE A 1 187 ? 0.485 11.403 6.816 1.00 82.69 187 ILE A O 1
ATOM 1369 N N . GLY A 1 188 ? 1.344 13.337 6.125 1.00 79.12 188 GLY A N 1
ATOM 1370 C CA . GLY A 1 188 ? 0.070 14.064 6.213 1.00 79.12 188 GLY A CA 1
ATOM 1371 C C . GLY A 1 188 ? -0.891 13.783 5.055 1.00 79.12 188 GLY A C 1
ATOM 1372 O O . GLY A 1 188 ? -2.100 13.901 5.216 1.00 79.12 188 GLY A O 1
ATOM 1373 N N . ASP A 1 189 ? -0.370 13.361 3.912 1.00 84.38 189 ASP A N 1
ATOM 1374 C CA . ASP A 1 189 ? -1.050 13.216 2.623 1.00 84.38 189 ASP A CA 1
ATOM 1375 C C . ASP A 1 189 ? -1.385 11.756 2.272 1.00 84.38 189 ASP A C 1
ATOM 1377 O O . ASP A 1 189 ? -1.657 11.432 1.119 1.00 84.38 189 ASP A O 1
ATOM 1381 N N . ALA A 1 190 ? -1.364 10.860 3.264 1.00 88.62 190 ALA A N 1
ATOM 1382 C CA . ALA A 1 190 ? -1.650 9.442 3.068 1.00 88.62 190 ALA A CA 1
ATOM 1383 C C . ALA A 1 190 ? -3.024 9.208 2.414 1.00 88.62 190 ALA A C 1
ATOM 1385 O O . ALA A 1 190 ? -4.050 9.627 2.934 1.00 88.62 190 ALA A O 1
ATOM 1386 N N . THR A 1 191 ? -3.070 8.503 1.293 1.00 88.94 191 THR A N 1
ATOM 1387 C CA . THR A 1 191 ? -4.331 8.139 0.628 1.00 88.94 191 THR A CA 1
ATOM 1388 C C . THR A 1 191 ? -4.796 6.743 1.007 1.00 88.94 191 THR A C 1
ATOM 1390 O O . THR A 1 191 ? -5.937 6.390 0.733 1.00 88.94 191 THR A O 1
ATOM 1393 N N . HIS A 1 192 ? -3.923 5.940 1.618 1.00 90.44 192 HIS A N 1
ATOM 1394 C CA . HIS A 1 192 ? -4.233 4.590 2.069 1.00 90.44 192 HIS A CA 1
ATOM 1395 C C . HIS A 1 192 ? -3.660 4.335 3.459 1.00 90.44 192 HIS A C 1
ATOM 1397 O O . HIS A 1 192 ? -2.643 4.916 3.854 1.00 90.44 192 HIS A O 1
ATOM 1403 N N . ILE A 1 193 ? -4.285 3.390 4.153 1.00 91.56 193 ILE A N 1
ATOM 1404 C CA . ILE A 1 193 ? -3.735 2.750 5.341 1.00 91.56 193 ILE A CA 1
ATOM 1405 C C . ILE A 1 193 ? -3.567 1.258 5.063 1.00 91.56 193 ILE A C 1
ATOM 1407 O O . ILE A 1 193 ? -4.403 0.638 4.399 1.00 91.56 193 ILE A O 1
ATOM 1411 N N . ARG A 1 194 ? -2.474 0.675 5.547 1.00 92.31 194 ARG A N 1
ATOM 1412 C CA . ARG A 1 194 ? -2.325 -0.772 5.671 1.00 92.31 194 ARG A CA 1
ATOM 1413 C C . ARG A 1 194 ? -2.345 -1.122 7.146 1.00 92.31 194 ARG A C 1
ATOM 1415 O O . ARG A 1 194 ? -1.560 -0.572 7.909 1.00 92.31 194 ARG A O 1
ATOM 1422 N N . LEU A 1 195 ? -3.247 -2.013 7.528 1.00 94.38 195 LEU A N 1
ATOM 1423 C CA . LEU A 1 195 ? -3.318 -2.571 8.869 1.00 94.38 195 LEU A CA 1
ATOM 1424 C C . LEU A 1 195 ? -2.946 -4.044 8.790 1.00 94.38 195 LEU A C 1
ATOM 1426 O O . LEU A 1 195 ? -3.492 -4.759 7.951 1.00 94.38 195 LEU A O 1
ATOM 1430 N N . THR A 1 196 ? -2.049 -4.481 9.663 1.00 93.81 196 THR A N 1
ATOM 1431 C CA . THR A 1 196 ? -1.790 -5.895 9.925 1.00 93.81 196 THR A CA 1
ATOM 1432 C C . THR A 1 196 ? -2.125 -6.166 11.381 1.00 93.81 196 THR A C 1
ATOM 1434 O O . THR A 1 196 ? -1.566 -5.530 12.268 1.00 93.81 196 THR A O 1
ATOM 1437 N N . VAL A 1 197 ? -3.049 -7.085 11.634 1.00 93.69 197 VAL A N 1
ATOM 1438 C CA . VAL A 1 197 ? -3.465 -7.488 12.979 1.00 93.69 197 VAL A CA 1
ATOM 1439 C C . VAL A 1 197 ? -3.054 -8.936 13.194 1.00 93.69 197 VAL A C 1
ATOM 1441 O O . VAL A 1 197 ? -3.348 -9.798 12.365 1.00 93.69 197 VAL A O 1
ATOM 1444 N N . ARG A 1 198 ? -2.370 -9.194 14.305 1.00 93.00 198 ARG A N 1
ATOM 1445 C CA . ARG A 1 198 ? -1.948 -10.525 14.738 1.00 93.00 198 ARG A CA 1
ATOM 1446 C C . ARG A 1 198 ? -2.811 -10.964 15.911 1.00 93.00 198 ARG A C 1
ATOM 1448 O O . ARG A 1 198 ? -2.891 -10.265 16.916 1.00 93.00 198 ARG A O 1
ATOM 1455 N N . ASP A 1 199 ? -3.437 -12.124 15.799 1.00 82.19 199 ASP A N 1
ATOM 1456 C CA . ASP A 1 199 ? -4.163 -12.746 16.903 1.00 82.19 199 ASP A CA 1
ATOM 1457 C C . ASP A 1 199 ? -3.741 -14.210 17.031 1.00 82.19 199 ASP A C 1
ATOM 1459 O O . ASP A 1 199 ? -4.108 -15.067 16.218 1.00 82.19 199 ASP A O 1
ATOM 1463 N N . GLY A 1 200 ? -2.888 -14.481 18.022 1.00 78.00 200 GLY A N 1
ATOM 1464 C CA . GLY A 1 200 ? -2.301 -15.798 18.249 1.00 78.00 200 GLY A CA 1
ATOM 1465 C C . GLY A 1 200 ? -1.563 -16.325 17.015 1.00 78.00 200 GLY A C 1
ATOM 1466 O O . GLY A 1 200 ? -0.496 -15.829 16.663 1.00 78.00 200 GLY A O 1
ATOM 1467 N N . SER A 1 201 ? -2.124 -17.356 16.376 1.00 73.12 201 SER A N 1
ATOM 1468 C CA . SER A 1 201 ? -1.565 -17.991 15.173 1.00 73.12 201 SER A CA 1
ATOM 1469 C C . SER A 1 201 ? -2.074 -17.404 13.853 1.00 73.12 201 SER A C 1
ATOM 1471 O O . SER A 1 201 ? -1.714 -17.916 12.795 1.00 73.12 201 SER A O 1
ATOM 1473 N N . SER A 1 202 ? -2.936 -16.387 13.893 1.00 82.44 202 SER A N 1
ATOM 1474 C CA . SER A 1 202 ? -3.490 -15.743 12.702 1.00 82.44 202 SER A CA 1
ATOM 1475 C C . SER A 1 202 ? -2.873 -14.362 12.479 1.00 82.44 202 SER A C 1
ATOM 1477 O O . SER A 1 202 ? -2.672 -13.594 13.421 1.00 82.44 202 SER A O 1
ATOM 1479 N N . GLU A 1 203 ? -2.559 -14.050 11.223 1.00 89.12 203 GLU A N 1
ATOM 1480 C CA . GLU A 1 203 ? -2.163 -12.714 10.779 1.00 89.12 203 GLU A CA 1
ATOM 1481 C C . GLU A 1 203 ? -3.108 -12.285 9.661 1.00 89.12 203 GLU A C 1
ATOM 1483 O O . GLU A 1 203 ? -3.349 -13.031 8.711 1.00 89.12 203 GLU A O 1
ATOM 1488 N N . MET A 1 204 ? -3.638 -11.073 9.779 1.00 89.62 204 MET A N 1
ATOM 1489 C CA . MET A 1 204 ? -4.518 -10.496 8.782 1.00 89.62 204 MET A CA 1
ATOM 1490 C C . MET A 1 204 ? -4.024 -9.123 8.381 1.00 89.62 204 MET A C 1
ATOM 1492 O O . MET A 1 204 ? -3.962 -8.214 9.204 1.00 89.62 204 MET A O 1
ATOM 1496 N N . THR A 1 205 ? -3.753 -8.956 7.094 1.00 91.06 205 THR A N 1
ATOM 1497 C CA . THR A 1 205 ? -3.478 -7.653 6.496 1.00 91.06 205 THR A CA 1
ATOM 1498 C C . THR A 1 205 ? -4.718 -7.140 5.773 1.00 91.06 205 THR A C 1
ATOM 1500 O O . THR A 1 205 ? -5.519 -7.933 5.278 1.00 91.06 205 THR A O 1
ATOM 1503 N N . ARG A 1 206 ? -4.893 -5.816 5.734 1.00 90.75 206 ARG A N 1
ATOM 1504 C CA . ARG A 1 206 ? -5.806 -5.083 4.845 1.00 90.75 206 ARG A CA 1
ATOM 1505 C C . ARG A 1 206 ? -5.142 -3.790 4.404 1.00 90.75 206 ARG A C 1
ATOM 1507 O O . ARG A 1 206 ? -4.556 -3.098 5.230 1.00 90.75 206 ARG A O 1
ATOM 1514 N N . SER A 1 207 ? -5.235 -3.444 3.120 1.00 88.62 207 SER A N 1
ATOM 1515 C CA . SER A 1 207 ? -4.734 -2.169 2.590 1.00 88.62 207 SER A CA 1
ATOM 1516 C C . SER A 1 207 ? -5.842 -1.463 1.826 1.00 88.62 207 SER A C 1
ATOM 1518 O O . SER A 1 207 ? -6.231 -1.907 0.750 1.00 88.62 207 SER A O 1
ATOM 1520 N N . LEU A 1 208 ? -6.366 -0.379 2.394 1.00 88.94 208 LEU A N 1
ATOM 1521 C CA . LEU A 1 208 ? -7.555 0.288 1.873 1.00 88.94 208 LEU A CA 1
ATOM 1522 C C . LEU A 1 208 ? -7.365 1.802 1.794 1.00 88.94 208 LEU A C 1
ATOM 1524 O O . LEU A 1 208 ? -6.571 2.369 2.554 1.00 88.94 208 LEU A O 1
ATOM 1528 N N . PRO A 1 209 ? -8.066 2.457 0.854 1.00 89.19 209 PRO A N 1
ATOM 1529 C CA . PRO A 1 209 ? -8.066 3.905 0.760 1.00 89.19 209 PRO A CA 1
ATOM 1530 C C . PRO A 1 209 ? -8.707 4.533 2.003 1.00 89.19 209 PRO A C 1
ATOM 1532 O O . PRO A 1 209 ? -9.607 3.949 2.612 1.00 89.19 209 PRO A O 1
ATOM 1535 N N . VAL A 1 210 ? -8.243 5.729 2.363 1.00 89.62 210 VAL A N 1
ATOM 1536 C CA . VAL A 1 210 ? -8.748 6.506 3.502 1.00 89.62 210 VAL A CA 1
ATOM 1537 C C . VAL A 1 210 ? -9.125 7.928 3.090 1.00 89.62 210 VAL A C 1
ATOM 1539 O O . VAL A 1 210 ? -8.539 8.479 2.156 1.00 89.62 210 VAL A O 1
ATOM 1542 N N . LEU A 1 211 ? -10.110 8.494 3.794 1.00 87.56 211 LEU A N 1
ATOM 1543 C CA . LEU A 1 211 ? -10.548 9.891 3.678 1.00 87.56 211 LEU A CA 1
ATOM 1544 C C . LEU A 1 211 ? -9.508 10.886 4.227 1.00 87.56 211 LEU A C 1
ATOM 1546 O O . LEU A 1 211 ? -8.698 10.526 5.120 1.00 87.56 211 LEU A O 1
#

Secondary structure (DSSP, 8-state):
--PPEEEEETTEEEEEEEEETTEEEEEEEETTBTT-----GGGEEEEEEETT--EEEEEEEE-SSTTEEEEES--TTEEEEEEEEEETTEEEEEEEEPTTPPPPPPPBPTTSSEEEE-STTEEEEEEEEETTEEEEEEEETTEE-PPPPGGGEEEEEE-S--SS-SEEEPEEEE-SSTTEEEEE-S-TT--EEEEEEEETTEEEEEEEE--

pLDDT: mean 88.45, std 9.14, range [42.5, 98.12]

Mean predicted aligned error: 5.9 Å

Sequence (211 aa):
MNTQSIHMGHGQMVDIVGVTGSGFELAFSEAGKPDYVAPPLDEIRVDAIDDKGSVHPLAVTRGSKPSTVAVRGGTDGARRLRIKVLHGSHFHTREGAFPGAAPLAVKTGAGGGSLVPLEDGVEVEVTRSGPGRWLLKWLKDGSPARAPVCETVDAEAIGPNAEDYQVRQLLLMPGSDPSTLAASGKIGDATHIRLTVRDGSSEMTRSLPVL

Radius of gyration: 18.49 Å; Cα contacts (8 Å, |Δi|>4): 511; chains: 1; bounding box: 45×34×50 Å

Solvent-accessible surface area (backbone atoms only — not comparable to full-atom values): 11456 Å² total; per-residue (Å²): 131,91,62,55,72,43,66,60,39,98,59,29,37,39,31,51,41,76,78,50,101,73,35,34,28,41,39,41,43,38,76,97,42,91,85,39,62,39,76,59,64,92,36,50,46,41,28,31,20,29,70,50,42,52,79,38,78,37,49,70,44,84,32,99,45,72,23,24,32,29,37,34,63,85,56,85,68,31,38,28,31,38,42,34,42,54,57,93,93,49,71,37,61,43,67,46,76,23,90,93,41,74,82,77,80,68,44,74,38,98,87,74,15,21,48,47,74,57,69,94,54,28,32,34,32,42,31,76,76,50,87,23,27,32,38,38,34,28,23,45,77,86,37,85,27,75,41,77,62,58,92,40,48,49,43,31,41,31,31,85,61,38,91,83,61,23,64,38,74,38,53,67,40,81,35,101,47,72,27,27,34,33,35,36,41,101,55,72,67,37,45,28,39,34,41,35,43,50,57,93,94,44,77,47,55,34,43,46,53,43,119